Protein AF-A0A450RTZ9-F1 (afdb_monomer_lite)

Foldseek 3Di:
DVVLVVQQVVLVVLVVVLVVVLVVLVVVLPDPPDDPVRSVVSVVVNVVSVVPRDDRQQDPAQEAQADALVRVQVNCQSVLQGHEHEEQECLNVLCNQCPVPHPDQDGRQVCVQCQLVQNKDWDFACDDPVGTPTTIRHRHHYHYYYDDDPVSVVVCVPRPNCVVVCRCVRVPDDDDDDPVDDDDDDPPHPPDDPVVVVVD

pLDDT: mean 87.83, std 10.22, range [46.53, 97.69]

Organism: NCBI:txid2126340

InterPro domains:
  IPR025048 Protein of unknown function DUF3987) [PF13148] (2-187)

Structure (mmCIF, N/CA/C/O backbone):
data_AF-A0A450RTZ9-F1
#
_entry.id   AF-A0A450RTZ9-F1
#
loop_
_atom_site.group_PDB
_atom_site.id
_atom_site.type_symbol
_atom_site.label_atom_id
_atom_site.label_alt_id
_atom_site.label_comp_id
_atom_site.label_asym_id
_atom_site.label_entity_id
_atom_site.label_seq_id
_atom_site.pdbx_PDB_ins_code
_atom_site.Cartn_x
_atom_site.Cartn_y
_atom_site.Cartn_z
_atom_site.occupancy
_atom_site.B_iso_or_equiv
_atom_site.auth_seq_id
_atom_site.auth_comp_id
_atom_site.auth_asym_id
_atom_site.auth_atom_id
_atom_site.pdbx_PDB_model_num
ATOM 1 N N . MET A 1 1 ? -11.494 18.072 -5.291 1.00 79.44 1 MET A N 1
ATOM 2 C CA . MET A 1 1 ? -10.818 18.452 -4.023 1.00 79.44 1 MET A CA 1
ATOM 3 C C . MET A 1 1 ? -11.782 19.064 -3.018 1.00 79.44 1 MET A C 1
ATOM 5 O O . MET A 1 1 ? -11.700 18.714 -1.850 1.00 79.44 1 MET A O 1
ATOM 9 N N . GLU A 1 2 ? -12.683 19.950 -3.442 1.00 87.69 2 GLU A N 1
ATOM 10 C CA . GLU A 1 2 ? -13.670 20.571 -2.550 1.00 87.69 2 GLU A CA 1
ATOM 11 C C . GLU A 1 2 ? -14.712 19.578 -2.007 1.00 87.69 2 GLU A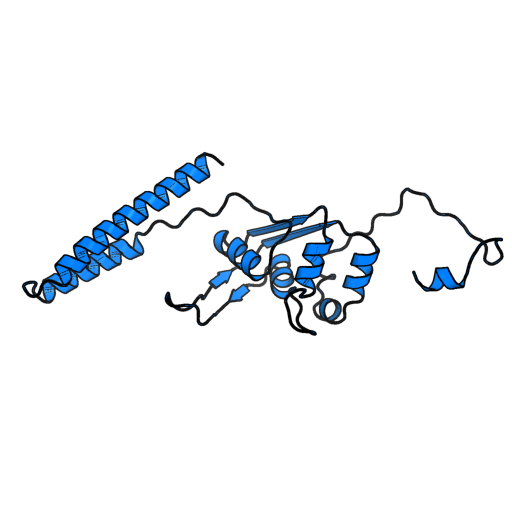 C 1
ATOM 13 O O . GLU A 1 2 ? -14.853 19.501 -0.791 1.00 87.69 2 GLU A O 1
ATOM 18 N N . SER A 1 3 ? -15.330 18.725 -2.845 1.00 89.44 3 SER A N 1
ATOM 19 C CA . SER A 1 3 ? -16.279 17.709 -2.333 1.00 89.44 3 SER A CA 1
ATOM 20 C C . SER A 1 3 ? -15.614 16.736 -1.353 1.00 89.44 3 SER A C 1
ATOM 22 O O . SER A 1 3 ? -16.141 16.527 -0.270 1.00 89.44 3 SER A O 1
ATOM 24 N N . TYR A 1 4 ? -14.395 16.265 -1.645 1.00 91.06 4 TYR A N 1
ATOM 25 C CA . TYR A 1 4 ? -13.615 15.452 -0.703 1.00 91.06 4 TYR A CA 1
ATOM 26 C C . TYR A 1 4 ? -13.421 16.141 0.657 1.00 91.06 4 TYR A C 1
ATOM 28 O O . TYR A 1 4 ? -13.584 15.509 1.696 1.00 91.06 4 TYR A O 1
ATOM 36 N N . LYS A 1 5 ? -13.082 17.440 0.682 1.00 92.81 5 LYS A N 1
ATOM 37 C CA . LYS A 1 5 ? -12.937 18.184 1.946 1.00 92.81 5 LYS A CA 1
ATOM 38 C C . LYS A 1 5 ? -14.262 18.256 2.704 1.00 92.81 5 LYS A C 1
ATOM 40 O O . LYS A 1 5 ? -14.257 18.119 3.925 1.00 92.81 5 LYS A O 1
ATOM 45 N N . VAL A 1 6 ? -15.372 18.448 1.992 1.00 94.12 6 VAL A N 1
ATOM 46 C CA . VAL A 1 6 ? -16.721 18.472 2.571 1.00 94.12 6 VAL A CA 1
ATOM 47 C C . VAL A 1 6 ? -17.098 17.102 3.139 1.00 94.12 6 VAL A C 1
ATOM 49 O O . VAL A 1 6 ? -17.525 17.025 4.287 1.00 94.12 6 VAL A O 1
ATOM 52 N N . GLU A 1 7 ? -16.903 16.022 2.386 1.00 92.88 7 GLU A N 1
ATOM 53 C CA . GLU A 1 7 ? -17.180 14.644 2.811 1.00 92.88 7 GLU A CA 1
ATOM 54 C C . GLU A 1 7 ? -16.320 14.239 4.010 1.00 92.88 7 GLU A C 1
ATOM 56 O O . GLU A 1 7 ? -16.838 13.741 5.009 1.00 92.88 7 GLU A O 1
ATOM 61 N N . LEU A 1 8 ? -15.018 14.540 3.964 1.00 93.56 8 LEU A N 1
ATOM 62 C CA . LEU A 1 8 ? -14.106 14.323 5.083 1.00 93.56 8 LEU A CA 1
ATOM 63 C C . LEU A 1 8 ? -14.539 15.125 6.315 1.00 93.56 8 LEU A C 1
ATOM 65 O O . LEU A 1 8 ? -14.505 14.609 7.430 1.00 93.56 8 LEU A O 1
ATOM 69 N N . GLY A 1 9 ? -14.943 16.383 6.124 1.00 94.12 9 GLY A N 1
ATOM 70 C CA . GLY A 1 9 ? -15.462 17.237 7.189 1.00 94.12 9 GLY A CA 1
ATOM 71 C C . GLY A 1 9 ? -16.727 16.659 7.820 1.00 94.12 9 GLY A C 1
ATOM 72 O O . GLY A 1 9 ? -16.808 16.564 9.041 1.00 94.12 9 GLY A O 1
ATOM 73 N N . ARG A 1 10 ? -17.675 16.195 7.000 1.00 94.19 10 ARG A N 1
ATOM 74 C CA . ARG A 1 10 ? -18.905 15.536 7.463 1.00 94.19 10 ARG A CA 1
ATOM 75 C C . ARG A 1 10 ? -18.611 14.265 8.252 1.00 94.19 10 ARG A C 1
ATOM 77 O O . ARG A 1 10 ? -19.145 14.122 9.345 1.00 94.19 10 ARG A O 1
ATOM 84 N N . ALA A 1 11 ? -17.737 13.392 7.750 1.00 94.69 11 ALA A N 1
ATOM 85 C CA . ALA A 1 11 ? -17.342 12.171 8.453 1.00 94.69 11 ALA A CA 1
ATOM 86 C C . ALA A 1 11 ? -16.674 12.481 9.805 1.00 94.69 11 ALA A C 1
ATOM 88 O O . ALA A 1 11 ? -16.995 11.858 10.814 1.00 94.69 11 ALA A O 1
ATOM 89 N N . LYS A 1 12 ? -15.794 13.494 9.855 1.00 95.06 12 LYS A N 1
ATOM 90 C CA . LYS A 1 12 ? -15.173 13.957 11.107 1.00 95.06 12 LYS A CA 1
ATOM 91 C C . LYS A 1 12 ? -16.204 14.459 12.112 1.00 95.06 12 LYS A C 1
ATOM 93 O O . LYS A 1 12 ? -16.173 14.026 13.257 1.00 95.06 12 LYS A O 1
ATOM 98 N N . VAL A 1 13 ? -17.105 15.345 11.690 1.00 96.25 13 VAL A N 1
ATOM 99 C CA . VAL A 1 13 ? -18.145 15.902 12.567 1.00 96.25 13 VAL A CA 1
ATOM 100 C C . VAL A 1 13 ? -19.088 14.803 13.058 1.00 96.25 13 VAL A C 1
ATOM 102 O O . VAL A 1 13 ? -19.374 14.749 14.248 1.00 96.25 13 VAL A O 1
ATOM 105 N N . ALA A 1 14 ? -19.517 13.891 12.179 1.00 94.69 14 ALA A N 1
ATOM 106 C CA . ALA A 1 14 ? -20.361 12.759 12.557 1.00 94.69 14 ALA A CA 1
ATOM 107 C C . ALA A 1 14 ? -19.691 11.897 13.639 1.00 94.69 14 ALA A C 1
ATOM 109 O O . ALA A 1 14 ? -20.281 11.669 14.691 1.00 94.69 14 ALA A O 1
ATOM 110 N N . ASN A 1 15 ? -18.427 11.514 13.436 1.00 94.81 15 ASN A N 1
ATOM 111 C CA . ASN A 1 15 ? -17.691 10.702 14.405 1.00 94.81 15 ASN A CA 1
ATOM 112 C C . ASN A 1 15 ? -17.427 11.438 15.729 1.00 94.81 15 ASN A C 1
ATOM 114 O O . ASN A 1 15 ? -17.465 10.807 16.781 1.00 94.81 15 ASN A O 1
ATOM 118 N N . GLN A 1 16 ? -17.213 12.759 15.710 1.00 95.06 16 GLN A N 1
ATOM 119 C CA . GLN A 1 16 ? -17.097 13.567 16.933 1.00 95.06 16 GLN A CA 1
ATOM 120 C C . GLN A 1 16 ? -18.404 13.594 17.734 1.00 95.06 16 GLN A C 1
ATOM 122 O O . GLN A 1 16 ? -18.382 13.518 18.962 1.00 95.06 16 GLN A O 1
ATOM 127 N N . VAL A 1 17 ? -19.551 13.681 17.053 1.00 94.81 17 VAL A N 1
ATOM 128 C CA . VAL A 1 17 ? -20.864 13.581 17.705 1.00 94.81 17 VAL A CA 1
ATOM 129 C C . VAL A 1 17 ? -21.044 12.193 18.320 1.00 94.81 17 VAL A C 1
ATOM 131 O O . VAL A 1 17 ? -21.415 12.098 19.490 1.00 94.81 17 VAL A O 1
ATOM 134 N N . THR A 1 18 ? -20.715 11.125 17.587 1.00 94.25 18 THR A N 1
ATOM 135 C CA . THR A 1 18 ? -20.742 9.747 18.105 1.00 94.25 18 THR A CA 1
ATOM 136 C C . THR A 1 18 ? -19.849 9.589 19.337 1.00 94.25 18 THR A C 1
ATOM 138 O O . THR A 1 18 ? -20.277 9.030 20.342 1.00 94.25 18 THR A O 1
ATOM 141 N N . GLU A 1 19 ? -18.637 10.144 19.321 1.00 94.62 19 GLU A N 1
ATOM 142 C CA . GLU A 1 19 ? -17.708 10.106 20.455 1.00 94.62 19 GLU A CA 1
ATOM 143 C C . GLU A 1 19 ? -18.254 10.840 21.694 1.00 94.62 19 GLU A C 1
ATOM 145 O O . GLU A 1 19 ? -18.149 10.341 22.823 1.00 94.62 19 GLU A O 1
ATOM 150 N N . ALA A 1 20 ? -18.901 11.992 21.500 1.00 95.19 20 ALA A N 1
ATOM 151 C CA . ALA A 1 20 ? -19.563 12.721 22.578 1.00 95.19 20 ALA A CA 1
ATOM 152 C C . ALA A 1 20 ? -20.738 11.923 23.177 1.00 95.19 20 ALA A C 1
ATOM 154 O O . ALA A 1 20 ? -20.869 11.846 24.403 1.00 95.19 20 ALA A O 1
ATOM 155 N N . LEU A 1 21 ? -21.554 11.280 22.332 1.00 93.12 21 LEU A N 1
ATOM 156 C CA . LEU A 1 21 ? -22.650 10.403 22.763 1.00 93.12 21 LEU A CA 1
ATOM 157 C C . LEU A 1 21 ? -22.128 9.200 23.552 1.00 93.12 21 LEU A C 1
ATOM 159 O O . LEU A 1 21 ? -22.604 8.936 24.656 1.00 93.12 21 LEU A O 1
ATOM 163 N N . LEU A 1 22 ? -21.101 8.519 23.039 1.00 93.88 22 LEU A N 1
ATOM 164 C CA . LEU A 1 22 ? -20.443 7.397 23.708 1.00 93.88 22 LEU A CA 1
ATOM 165 C C . LEU A 1 22 ? -19.868 7.804 25.063 1.00 93.88 22 LEU A C 1
ATOM 167 O O . LEU A 1 22 ? -19.996 7.067 26.035 1.00 93.88 22 LEU A O 1
ATOM 171 N N . THR A 1 23 ? -19.274 8.992 25.161 1.00 94.69 23 THR A N 1
ATOM 172 C CA . THR A 1 23 ? -18.781 9.525 26.436 1.00 94.69 23 THR A CA 1
ATOM 173 C C . THR A 1 23 ? -19.922 9.753 27.431 1.00 94.69 23 THR A C 1
ATOM 175 O O . THR A 1 23 ? -19.776 9.454 28.618 1.00 94.69 23 THR A O 1
ATOM 178 N N . GLY A 1 24 ? -21.072 10.248 26.967 1.00 93.56 24 GLY A N 1
ATOM 179 C CA . GLY A 1 24 ? -22.281 10.380 27.782 1.00 93.56 24 GLY A CA 1
ATOM 180 C C . GLY A 1 24 ? -22.813 9.029 28.272 1.00 93.56 24 GLY A C 1
ATOM 181 O O . GLY A 1 24 ? -23.048 8.861 29.470 1.00 93.56 24 GLY A O 1
ATOM 182 N N . LEU A 1 25 ? -22.931 8.050 27.372 1.00 92.56 25 LEU A N 1
ATOM 183 C CA . LEU A 1 25 ? -23.389 6.692 27.685 1.00 92.56 25 LEU A CA 1
ATOM 184 C C . LEU A 1 25 ? -22.434 5.972 28.651 1.00 92.56 25 LEU A C 1
ATOM 186 O O . LEU A 1 25 ? -22.891 5.390 29.632 1.00 92.56 25 LEU A O 1
ATOM 190 N N . LYS A 1 26 ? -21.112 6.106 28.467 1.00 93.69 26 LYS A N 1
ATOM 191 C CA . LYS A 1 26 ? -20.092 5.582 29.397 1.00 93.69 26 LYS A CA 1
ATOM 192 C C . LYS A 1 26 ? -20.293 6.110 30.818 1.00 93.69 26 LYS A C 1
ATOM 194 O O . LYS A 1 26 ? -20.236 5.342 31.775 1.00 93.69 26 LYS A O 1
ATOM 199 N N . LYS A 1 27 ? -20.570 7.411 30.968 1.00 93.81 27 LYS A N 1
ATOM 200 C CA . LYS A 1 27 ? -20.849 8.021 32.281 1.00 93.81 27 LYS A CA 1
ATOM 201 C C . LYS A 1 27 ? -22.134 7.482 32.912 1.00 93.81 27 LYS A C 1
ATOM 203 O O . LYS A 1 27 ? -22.174 7.308 34.126 1.00 93.81 27 LYS A O 1
ATOM 208 N N . GLN A 1 28 ? -23.167 7.214 32.111 1.00 90.50 28 GLN A N 1
ATOM 209 C CA . GLN A 1 28 ? -24.410 6.608 32.597 1.00 90.50 28 GLN A CA 1
ATOM 210 C C . GLN A 1 28 ? -24.179 5.166 33.063 1.00 90.50 28 GLN A C 1
ATOM 212 O O . GLN A 1 28 ? -24.565 4.828 34.178 1.00 90.50 28 GLN A O 1
ATOM 217 N N . ALA A 1 29 ? -23.483 4.349 32.267 1.00 90.56 29 ALA A N 1
ATOM 218 C CA . ALA A 1 29 ? -23.175 2.956 32.601 1.00 90.56 29 ALA A CA 1
ATOM 219 C C . ALA A 1 29 ? -22.300 2.811 33.862 1.00 90.56 29 ALA A C 1
ATOM 221 O O . ALA A 1 29 ? -22.473 1.865 34.634 1.00 90.56 29 ALA A O 1
ATOM 222 N N . ALA A 1 30 ? -21.383 3.760 34.088 1.00 91.25 30 ALA A N 1
ATOM 223 C CA . ALA A 1 30 ? -20.498 3.792 35.253 1.00 91.25 30 ALA A CA 1
ATOM 224 C C . ALA A 1 30 ? -21.196 4.218 36.562 1.00 91.25 30 ALA A C 1
ATOM 226 O O . ALA A 1 30 ? -20.588 4.166 37.631 1.00 91.25 30 ALA A O 1
ATOM 227 N N . ASN A 1 31 ? -22.457 4.658 36.511 1.00 91.69 31 ASN A N 1
ATOM 228 C CA . ASN A 1 31 ? -23.193 5.052 37.705 1.00 91.69 31 ASN A CA 1
ATOM 229 C C . ASN A 1 31 ? -23.608 3.816 38.522 1.00 91.69 31 ASN A C 1
ATOM 231 O O . ASN A 1 31 ? -24.323 2.939 38.041 1.00 91.69 31 ASN A O 1
ATOM 235 N N . 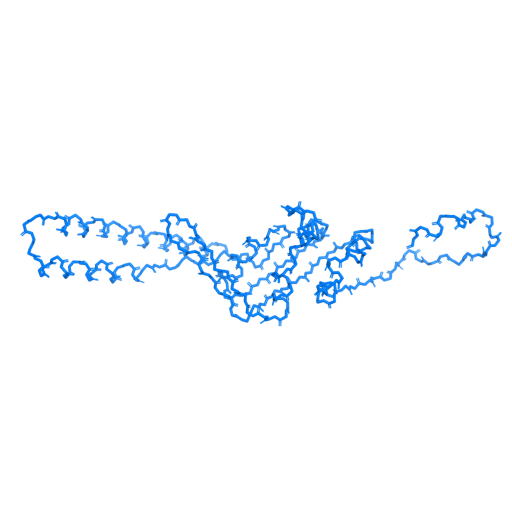LEU A 1 32 ? -23.200 3.781 39.793 1.00 84.06 32 LEU A N 1
ATOM 236 C CA . LEU A 1 32 ? -23.457 2.681 40.733 1.00 84.06 32 LEU A CA 1
ATOM 237 C C . LEU A 1 32 ? -24.951 2.421 40.997 1.00 84.06 32 LEU A C 1
ATOM 239 O O . LEU A 1 32 ? -25.301 1.351 41.479 1.00 84.06 32 LEU A O 1
ATOM 243 N N . LYS A 1 33 ? -25.828 3.392 40.709 1.00 90.19 33 LYS A N 1
ATOM 244 C CA . LYS A 1 33 ? -27.284 3.273 40.904 1.00 90.19 33 LYS A CA 1
ATOM 245 C C . LYS A 1 33 ? -28.011 2.565 39.756 1.00 90.19 33 LYS A C 1
ATOM 247 O O . LYS A 1 33 ? -29.204 2.313 39.881 1.00 90.19 33 LYS A O 1
ATOM 252 N N . VAL A 1 34 ? -27.328 2.305 38.644 1.00 86.00 34 VAL A N 1
ATOM 253 C CA . VAL A 1 34 ? -27.902 1.643 37.467 1.00 86.00 34 VAL A CA 1
ATOM 254 C C . VAL A 1 34 ? -27.891 0.135 37.691 1.00 86.00 34 VAL A C 1
ATOM 256 O O . VAL A 1 34 ? -26.863 -0.420 38.086 1.00 86.00 34 VAL A O 1
ATOM 259 N N . SER A 1 35 ? -29.030 -0.520 37.454 1.00 90.38 35 SER A N 1
ATOM 260 C CA . SER A 1 35 ? -29.132 -1.977 37.573 1.00 90.38 35 SER A CA 1
ATOM 261 C C . SER A 1 35 ? -28.323 -2.684 36.483 1.00 90.38 35 SER A C 1
ATOM 263 O O . SER A 1 35 ? -28.094 -2.132 35.408 1.00 90.38 35 SER A O 1
ATOM 265 N N . ASP A 1 36 ? -27.922 -3.935 36.713 1.00 88.88 36 ASP A N 1
ATOM 266 C CA . ASP A 1 36 ? -27.106 -4.672 35.736 1.00 88.88 36 ASP A CA 1
ATOM 267 C C . ASP A 1 36 ? -27.822 -4.854 34.387 1.00 88.88 36 ASP A C 1
ATOM 269 O O . ASP A 1 36 ? -27.200 -4.733 33.335 1.00 88.88 36 ASP A O 1
ATOM 273 N N . LYS A 1 37 ? -29.150 -5.036 34.398 1.00 91.50 37 LYS A N 1
ATOM 274 C CA . LYS A 1 37 ? -29.958 -5.142 33.173 1.00 91.50 37 LYS A CA 1
ATOM 275 C C . LYS A 1 37 ? -29.994 -3.833 32.375 1.00 91.50 37 LYS A C 1
ATOM 277 O O . LYS A 1 37 ? -29.987 -3.856 31.149 1.00 91.50 37 LYS A O 1
ATOM 282 N N . GLU A 1 38 ? -30.047 -2.692 33.058 1.00 90.38 38 GLU A N 1
ATOM 283 C CA . GLU A 1 38 ? -29.980 -1.377 32.410 1.00 90.38 38 GLU A CA 1
ATOM 284 C C . GLU A 1 38 ? -28.568 -1.072 31.905 1.00 90.38 38 GLU A C 1
ATOM 286 O O . GLU A 1 38 ? -28.419 -0.471 30.843 1.00 90.38 38 GLU A O 1
ATOM 291 N N . ARG A 1 39 ? -27.531 -1.508 32.633 1.00 91.94 39 ARG A N 1
ATOM 292 C CA . ARG A 1 39 ? -26.136 -1.371 32.204 1.00 91.94 39 ARG A CA 1
ATOM 293 C C . ARG A 1 39 ? -25.880 -2.137 30.907 1.00 91.94 39 ARG A C 1
ATOM 295 O O . ARG A 1 39 ? -25.290 -1.557 30.000 1.00 91.94 39 ARG A O 1
ATOM 302 N N . GLU A 1 40 ? -26.377 -3.368 30.794 1.00 93.19 40 GLU A N 1
ATOM 303 C CA . GLU A 1 40 ? -26.272 -4.171 29.568 1.00 93.19 40 GLU A CA 1
ATOM 304 C C . GLU A 1 40 ? -26.924 -3.461 28.372 1.00 93.19 40 GLU A C 1
ATOM 306 O O . GLU A 1 40 ? -26.289 -3.256 27.343 1.00 93.19 40 GLU A O 1
ATOM 311 N N . ALA A 1 41 ? -28.139 -2.929 28.548 1.00 93.31 41 ALA A N 1
ATOM 312 C CA . ALA A 1 41 ? -28.822 -2.177 27.492 1.00 93.31 41 ALA A CA 1
ATOM 313 C C . ALA A 1 41 ? -28.067 -0.900 27.058 1.00 93.31 41 ALA A C 1
ATOM 315 O O . ALA A 1 41 ? -28.184 -0.460 25.911 1.00 93.31 41 ALA A O 1
ATOM 316 N N . ILE A 1 42 ? -27.303 -0.269 27.959 1.00 91.88 42 ILE A N 1
ATOM 317 C CA . ILE A 1 42 ? -26.437 0.870 27.615 1.00 91.88 42 ILE A CA 1
ATOM 318 C C . ILE A 1 42 ? -25.209 0.398 26.826 1.00 91.88 42 ILE A C 1
ATOM 320 O O . ILE A 1 42 ? -24.817 1.075 25.875 1.00 91.88 42 ILE A O 1
ATOM 324 N N . ILE A 1 43 ? -24.622 -0.747 27.184 1.00 94.06 43 ILE A N 1
ATOM 325 C CA . ILE A 1 43 ? -23.492 -1.352 26.462 1.00 94.06 43 ILE A CA 1
ATOM 326 C C . ILE A 1 43 ? -23.907 -1.739 25.039 1.00 94.06 43 ILE A C 1
ATOM 328 O O . ILE A 1 43 ? -23.188 -1.410 24.094 1.00 94.06 43 ILE A O 1
ATOM 332 N N . ASP A 1 44 ? -25.085 -2.337 24.864 1.00 93.88 44 ASP A N 1
ATOM 333 C CA . ASP A 1 44 ? -25.630 -2.670 23.543 1.00 93.88 44 ASP A CA 1
ATOM 334 C C . ASP A 1 44 ? -25.767 -1.416 22.672 1.00 93.88 44 ASP A C 1
ATOM 336 O O . ASP A 1 44 ? -25.239 -1.352 21.561 1.00 93.88 44 ASP A O 1
ATOM 340 N N . ARG A 1 45 ? -26.366 -0.348 23.219 1.00 92.69 45 ARG A N 1
ATOM 341 C CA . ARG A 1 45 ? -26.470 0.950 22.532 1.00 92.69 45 ARG A CA 1
ATOM 342 C C . ARG A 1 45 ? -25.108 1.541 22.185 1.00 92.69 45 ARG A C 1
ATOM 344 O O . ARG A 1 45 ? -24.944 2.101 21.106 1.00 92.69 45 ARG A O 1
ATOM 351 N N . MET A 1 46 ? -24.128 1.458 23.084 1.00 93.19 46 MET A N 1
ATOM 352 C CA . MET A 1 46 ? -22.767 1.922 22.798 1.00 93.19 46 MET A CA 1
ATOM 353 C C . MET A 1 46 ? -22.125 1.118 21.665 1.00 93.19 46 MET A C 1
ATOM 355 O O . MET A 1 46 ? -21.446 1.696 20.821 1.00 93.19 46 MET A O 1
ATOM 359 N N . THR A 1 47 ? -22.368 -0.189 21.627 1.00 93.19 47 THR A N 1
ATOM 360 C CA . THR A 1 47 ? -21.862 -1.085 20.584 1.00 93.19 47 THR A CA 1
ATOM 361 C C . THR A 1 47 ? -22.468 -0.732 19.227 1.00 93.19 47 THR A C 1
ATOM 363 O O . THR A 1 47 ? -21.734 -0.585 18.252 1.00 93.19 47 THR A O 1
ATOM 366 N N . GLU A 1 48 ? -23.779 -0.482 19.166 1.00 93.12 48 GLU A N 1
ATOM 367 C CA . GLU A 1 48 ? -24.451 0.008 17.955 1.00 93.12 48 GLU A CA 1
ATOM 368 C C . GLU A 1 48 ? -23.863 1.340 17.464 1.00 93.12 48 GLU A C 1
ATOM 370 O O . GLU A 1 48 ? -23.613 1.507 16.269 1.00 93.12 48 GLU A O 1
ATOM 375 N N . GLN A 1 49 ? -23.599 2.284 18.376 1.00 92.38 49 GLN A N 1
ATOM 376 C CA . GLN A 1 49 ? -22.975 3.566 18.028 1.00 92.38 49 GLN A CA 1
ATOM 377 C C . GLN A 1 49 ? -21.540 3.399 17.511 1.00 92.38 49 GLN A C 1
ATOM 379 O O . GLN A 1 49 ? -21.142 4.113 16.591 1.00 92.38 49 GLN A O 1
ATOM 384 N N . GLU A 1 50 ? -20.766 2.466 18.073 1.00 90.12 50 GLU A N 1
ATOM 385 C CA . GLU A 1 50 ? -19.408 2.179 17.601 1.00 90.12 50 GLU A CA 1
ATOM 386 C C . GLU A 1 50 ? -19.397 1.539 16.208 1.00 90.12 50 GLU A C 1
ATOM 388 O O . GLU A 1 50 ? -18.645 1.973 15.334 1.00 90.12 50 GLU A O 1
ATOM 393 N N . ILE A 1 51 ? -20.280 0.568 15.960 1.00 90.81 51 ILE A N 1
ATOM 394 C CA . ILE A 1 51 ? -20.441 -0.053 14.636 1.00 90.81 51 ILE A CA 1
ATOM 395 C C . ILE A 1 51 ? -20.908 0.985 13.601 1.00 90.81 51 ILE A C 1
ATOM 397 O O . ILE A 1 51 ? -20.511 0.929 12.439 1.00 90.81 51 ILE A O 1
ATOM 401 N N . GLY A 1 52 ? -21.721 1.957 14.021 1.00 89.81 52 GLY A N 1
ATOM 402 C CA . GLY A 1 52 ? -22.250 3.024 13.173 1.00 89.81 52 GLY A CA 1
ATOM 403 C C . GLY A 1 52 ? -21.270 4.151 12.827 1.00 89.81 52 GLY A C 1
ATOM 404 O O . GLY A 1 52 ? -21.687 5.121 12.185 1.00 89.81 52 GLY A O 1
ATOM 405 N N . ARG A 1 53 ? -19.994 4.084 13.238 1.00 91.25 53 ARG A N 1
ATOM 406 C CA . ARG A 1 53 ? -19.007 5.115 12.879 1.00 91.25 53 ARG A CA 1
ATOM 407 C C . ARG A 1 53 ? -18.838 5.228 11.367 1.00 91.25 53 ARG A C 1
ATOM 409 O O . ARG A 1 53 ? -18.751 4.247 10.634 1.00 91.25 53 ARG A O 1
ATOM 416 N N . VAL A 1 54 ? -18.717 6.465 10.899 1.00 91.62 54 VAL A N 1
ATOM 417 C CA . VAL A 1 54 ? -18.544 6.766 9.479 1.00 91.62 54 VAL A CA 1
ATOM 418 C C . VAL A 1 54 ? -17.079 6.563 9.097 1.00 91.62 54 VAL A C 1
ATOM 420 O O . VAL A 1 54 ? -16.187 7.205 9.659 1.00 91.62 54 VAL A O 1
ATOM 423 N N . SER A 1 55 ? -16.813 5.707 8.109 1.00 88.69 55 SER A N 1
ATOM 424 C CA . SER A 1 55 ? -15.472 5.546 7.540 1.00 88.69 55 SER A CA 1
ATOM 425 C C . SER A 1 55 ? -15.010 6.834 6.857 1.00 88.69 55 SER A C 1
ATOM 427 O O . SER A 1 55 ? -15.780 7.478 6.141 1.00 88.69 55 SER A O 1
ATOM 429 N N . PHE A 1 56 ? -13.739 7.197 7.018 1.00 90.31 56 PHE A N 1
ATOM 430 C CA . PHE A 1 56 ? -13.194 8.345 6.299 1.00 90.31 56 PHE A CA 1
ATOM 431 C C . PHE A 1 56 ? -13.075 8.046 4.799 1.00 90.31 56 PHE A C 1
ATOM 433 O O . PHE A 1 56 ? -12.563 6.983 4.441 1.00 90.31 56 PHE A O 1
ATOM 440 N N . PRO A 1 57 ? -13.487 8.975 3.916 1.00 90.75 57 PRO A N 1
ATOM 441 C CA . PRO A 1 57 ? -13.276 8.797 2.487 1.00 90.75 57 PRO A CA 1
ATOM 442 C C . PRO A 1 57 ? -11.767 8.767 2.188 1.00 90.75 57 PRO A C 1
ATOM 444 O O . PRO A 1 57 ? -11.015 9.565 2.766 1.00 90.75 57 PRO A O 1
ATOM 447 N N . PRO A 1 58 ? -11.294 7.889 1.286 1.00 89.81 58 PRO A N 1
ATOM 448 C CA . PRO A 1 58 ? -9.888 7.855 0.913 1.00 89.81 58 PRO A CA 1
ATOM 449 C C . PRO A 1 58 ? -9.475 9.158 0.221 1.00 89.81 58 PRO A C 1
ATOM 451 O O . PRO A 1 58 ? -10.256 9.810 -0.474 1.00 89.81 58 PRO A O 1
ATOM 454 N N . SER A 1 59 ? -8.207 9.542 0.386 1.00 89.00 59 SER A N 1
ATOM 455 C CA . SER A 1 59 ? -7.655 10.732 -0.274 1.00 89.00 59 SER A CA 1
ATOM 456 C C . SER A 1 59 ? -7.813 10.621 -1.791 1.00 89.00 59 SER A C 1
ATOM 458 O O . SER A 1 59 ? -7.372 9.612 -2.325 1.00 89.00 59 SER A O 1
ATOM 460 N N . PRO A 1 60 ? -8.304 11.644 -2.522 1.00 90.75 60 PRO A N 1
ATOM 461 C CA . PRO A 1 60 ? -8.594 11.560 -3.961 1.00 90.75 60 PRO A CA 1
ATOM 462 C C . PRO A 1 60 ? -7.346 11.361 -4.834 1.00 90.75 60 PRO A C 1
ATOM 464 O O . PRO A 1 60 ? -7.450 11.125 -6.032 1.00 90.75 60 PRO A O 1
ATOM 467 N N . ARG A 1 61 ? -6.153 11.450 -4.242 1.00 91.69 61 ARG A N 1
ATOM 468 C CA . ARG A 1 61 ? -4.893 11.152 -4.907 1.00 91.69 61 ARG A CA 1
ATOM 469 C C . ARG A 1 61 ? -4.801 9.646 -5.191 1.00 91.69 61 ARG A C 1
ATOM 471 O O . ARG A 1 61 ? -4.788 8.851 -4.254 1.00 91.69 61 ARG A O 1
ATOM 478 N N . MET A 1 62 ? -4.719 9.289 -6.473 1.00 92.94 62 MET A N 1
ATOM 479 C CA . MET A 1 62 ? -4.622 7.901 -6.964 1.00 92.94 62 MET A CA 1
ATOM 480 C C . MET A 1 62 ? -3.189 7.429 -7.220 1.00 92.94 62 MET A C 1
ATOM 482 O O . MET A 1 62 ? -2.982 6.261 -7.526 1.00 92.94 62 MET A O 1
ATOM 486 N N . PHE A 1 63 ? -2.202 8.324 -7.125 1.00 96.19 63 PHE A N 1
ATOM 487 C CA . PHE A 1 63 ? -0.813 7.984 -7.403 1.00 96.19 63 PHE A CA 1
ATOM 488 C C . PHE A 1 63 ? 0.178 8.629 -6.431 1.00 96.19 63 PHE A C 1
ATOM 490 O O . PHE A 1 63 ? -0.142 9.589 -5.724 1.00 96.19 63 PHE A O 1
ATOM 497 N N . ALA A 1 64 ? 1.394 8.099 -6.376 1.00 94.69 64 ALA A N 1
ATOM 498 C CA . ALA A 1 64 ? 2.524 8.723 -5.695 1.00 94.69 64 ALA A CA 1
ATOM 499 C C . ALA A 1 64 ? 3.804 8.571 -6.527 1.00 94.69 64 ALA A C 1
ATOM 501 O O . ALA A 1 64 ? 3.963 7.578 -7.228 1.00 94.69 64 ALA A O 1
ATOM 502 N N . SER A 1 65 ? 4.702 9.549 -6.435 1.00 91.94 65 SER A N 1
ATOM 503 C CA . SER A 1 65 ? 6.025 9.515 -7.073 1.00 91.94 65 SER A CA 1
ATOM 504 C C . SER A 1 65 ? 7.142 9.106 -6.111 1.00 91.94 65 SER A C 1
ATOM 506 O O . SER A 1 65 ? 8.182 8.638 -6.551 1.00 91.94 65 SER A O 1
ATOM 508 N N . ASP A 1 66 ? 6.921 9.271 -4.806 1.00 89.75 66 ASP A N 1
ATOM 509 C CA . ASP A 1 66 ? 7.812 8.834 -3.734 1.00 89.75 66 ASP A CA 1
ATOM 510 C C . ASP A 1 66 ? 6.953 8.282 -2.592 1.00 89.75 66 ASP A C 1
ATOM 512 O O . ASP A 1 66 ? 6.091 8.976 -2.035 1.00 89.75 66 ASP A O 1
ATOM 516 N N . ILE A 1 67 ? 7.096 6.987 -2.329 1.00 90.75 67 ILE A N 1
ATOM 517 C CA . ILE A 1 67 ? 6.294 6.263 -1.351 1.00 90.75 67 ILE A CA 1
ATOM 518 C C . ILE A 1 67 ? 7.075 5.054 -0.836 1.00 90.75 67 ILE A C 1
ATOM 520 O O . ILE A 1 67 ? 7.719 4.342 -1.609 1.00 90.75 67 ILE A O 1
ATOM 524 N N . THR A 1 68 ? 7.008 4.817 0.474 1.00 90.38 68 THR A N 1
ATOM 525 C CA . THR A 1 68 ? 7.508 3.575 1.079 1.00 90.38 68 THR A CA 1
ATOM 526 C C . THR A 1 68 ? 6.494 2.451 0.879 1.00 90.38 68 THR A C 1
ATOM 528 O O . THR A 1 68 ? 5.307 2.705 0.660 1.00 90.38 68 THR A O 1
ATOM 531 N N . GLU A 1 69 ? 6.915 1.198 1.003 1.00 90.00 69 GLU A N 1
ATOM 532 C CA . GLU A 1 69 ? 6.019 0.046 0.859 1.00 90.00 69 GLU A CA 1
ATOM 533 C C . GLU A 1 69 ? 4.889 0.030 1.885 1.00 90.00 69 GLU A C 1
ATOM 535 O O . GLU A 1 69 ? 3.763 -0.357 1.580 1.00 90.00 69 GLU A O 1
ATOM 540 N N . GLU A 1 70 ? 5.162 0.444 3.123 1.00 89.38 70 GLU A N 1
ATOM 541 C CA . GLU A 1 70 ? 4.142 0.534 4.162 1.00 89.38 70 GLU A CA 1
ATOM 542 C C . GLU A 1 70 ? 3.088 1.554 3.798 1.00 89.38 70 GLU A C 1
ATOM 544 O O . GLU A 1 70 ? 1.893 1.283 3.935 1.00 89.38 70 GLU A O 1
ATOM 549 N N . ARG A 1 71 ? 3.518 2.718 3.304 1.00 91.62 71 ARG A N 1
ATOM 550 C CA . ARG A 1 71 ? 2.566 3.742 2.911 1.00 91.62 71 ARG A CA 1
ATOM 551 C C . ARG A 1 71 ? 1.818 3.339 1.646 1.00 91.62 71 ARG A C 1
ATOM 553 O O . ARG A 1 71 ? 0.628 3.631 1.558 1.00 91.62 71 ARG A O 1
ATOM 560 N N . LEU A 1 72 ? 2.463 2.637 0.716 1.00 94.62 72 LEU A N 1
ATOM 561 C CA . LEU A 1 72 ? 1.823 2.083 -0.475 1.00 94.62 72 LEU A CA 1
ATOM 562 C C . LEU A 1 72 ? 0.739 1.070 -0.099 1.00 94.62 72 LEU A C 1
ATOM 564 O O . LEU A 1 72 ? -0.395 1.209 -0.548 1.00 94.62 72 LEU A O 1
ATOM 568 N N . PHE A 1 73 ? 1.043 0.137 0.806 1.00 94.19 73 PHE A N 1
ATOM 569 C CA . PHE A 1 73 ? 0.076 -0.833 1.317 1.00 94.19 73 PHE A CA 1
ATOM 570 C C . PHE A 1 73 ? -1.142 -0.148 1.937 1.00 94.19 73 PHE A C 1
ATOM 572 O O . PHE A 1 73 ? -2.280 -0.476 1.610 1.00 94.19 73 PHE A O 1
ATOM 579 N N . GLN A 1 74 ? -0.913 0.844 2.803 1.00 92.06 74 GLN A N 1
ATOM 580 C CA . GLN A 1 74 ? -2.001 1.605 3.417 1.00 92.06 74 GLN A CA 1
ATOM 581 C C . GLN A 1 74 ? -2.872 2.291 2.360 1.00 92.06 74 GLN A C 1
ATOM 583 O O . GLN A 1 74 ? -4.092 2.219 2.451 1.00 92.06 74 GLN A O 1
ATOM 588 N N . ARG A 1 75 ? -2.259 2.920 1.348 1.00 94.69 75 ARG A N 1
ATOM 589 C CA . ARG A 1 75 ? -2.985 3.599 0.266 1.00 94.69 75 ARG A CA 1
ATOM 590 C C . ARG A 1 75 ? -3.800 2.645 -0.593 1.00 94.69 75 ARG A C 1
ATOM 592 O O . ARG A 1 75 ? -4.930 2.981 -0.925 1.00 94.69 75 ARG A O 1
ATOM 599 N N . MET A 1 76 ? -3.249 1.483 -0.929 1.00 95.31 76 MET A N 1
ATOM 600 C CA . MET A 1 76 ? -3.974 0.454 -1.668 1.00 95.31 76 MET A CA 1
ATOM 601 C C . MET A 1 76 ? -5.138 -0.087 -0.833 1.00 95.31 76 MET A C 1
ATOM 603 O O . MET A 1 76 ? -6.259 -0.139 -1.322 1.00 95.31 76 MET A O 1
ATOM 607 N N . HIS A 1 77 ? -4.917 -0.408 0.444 1.00 93.94 77 HIS A N 1
ATOM 608 C CA . HIS A 1 77 ? -5.972 -0.907 1.331 1.00 93.94 77 HIS A CA 1
ATOM 609 C C . HIS A 1 77 ? -7.106 0.111 1.540 1.00 93.94 77 HIS A C 1
ATOM 611 O O . HIS A 1 77 ? -8.272 -0.249 1.417 1.00 93.94 77 HIS A O 1
ATOM 617 N N . GLU A 1 78 ? -6.779 1.396 1.748 1.00 91.75 78 GLU A N 1
ATOM 618 C CA . GLU A 1 78 ? -7.752 2.507 1.802 1.00 91.75 78 GLU A CA 1
ATOM 619 C C . GLU A 1 78 ? -8.642 2.580 0.539 1.00 91.75 78 GLU A C 1
ATOM 621 O O . GLU A 1 78 ? -9.694 3.216 0.558 1.00 91.75 78 GLU A O 1
ATOM 626 N N . ARG A 1 79 ? -8.215 1.959 -0.567 1.00 91.94 79 ARG A N 1
ATOM 627 C CA . ARG A 1 79 ? -8.831 2.038 -1.897 1.00 91.94 79 ARG A CA 1
ATOM 628 C C . ARG A 1 79 ? -9.269 0.685 -2.451 1.00 91.94 79 ARG A C 1
ATOM 630 O O . ARG A 1 79 ? -9.460 0.561 -3.653 1.00 91.94 79 ARG A O 1
ATOM 637 N N . GLY A 1 80 ? -9.397 -0.331 -1.600 1.00 92.38 80 GLY A N 1
ATOM 638 C CA . GLY A 1 80 ? -9.825 -1.661 -2.042 1.00 92.38 80 GLY A CA 1
ATOM 639 C C . GLY A 1 80 ? -8.834 -2.367 -2.975 1.00 92.38 80 GLY A C 1
ATOM 640 O O . GLY A 1 80 ? -9.220 -3.298 -3.664 1.00 92.38 80 GLY A O 1
ATOM 641 N N . GLY A 1 81 ? -7.570 -1.941 -2.994 1.00 94.88 81 GLY A N 1
ATOM 642 C CA . GLY A 1 81 ? -6.479 -2.567 -3.742 1.00 94.88 81 GLY A CA 1
ATOM 643 C C . GLY A 1 81 ? -5.941 -1.766 -4.920 1.00 94.88 81 GLY A C 1
ATOM 644 O O . GLY A 1 81 ? -4.883 -2.117 -5.436 1.00 94.88 81 GLY A O 1
ATOM 645 N N . GLU A 1 82 ? -6.595 -0.673 -5.307 1.00 96.38 82 GLU A N 1
ATOM 646 C CA . GLU A 1 82 ? -6.216 0.117 -6.481 1.00 96.38 82 GLU A CA 1
ATOM 647 C C . GLU A 1 82 ? -5.290 1.288 -6.130 1.00 96.38 82 GLU A C 1
ATOM 649 O O . GLU A 1 82 ? -5.626 2.153 -5.310 1.00 96.38 82 GLU A O 1
ATOM 654 N N . TYR A 1 83 ? -4.128 1.367 -6.782 1.00 97.69 83 TYR A N 1
ATOM 655 C CA . TYR A 1 83 ? -3.251 2.538 -6.691 1.00 97.69 83 TYR A CA 1
ATOM 656 C C . TYR A 1 83 ? -2.251 2.604 -7.851 1.00 97.69 83 TYR A C 1
ATOM 658 O O . TYR A 1 83 ? -2.096 1.660 -8.626 1.00 97.69 83 TYR A O 1
ATOM 666 N N . ALA A 1 84 ? -1.534 3.722 -7.960 1.00 97.62 84 ALA A N 1
ATOM 667 C CA . ALA A 1 84 ? -0.446 3.862 -8.915 1.00 97.62 84 ALA A CA 1
ATOM 668 C C . ALA A 1 84 ? 0.826 4.461 -8.296 1.00 97.62 84 ALA A C 1
ATOM 670 O O . ALA A 1 84 ? 0.789 5.313 -7.407 1.00 97.62 84 ALA A O 1
ATOM 671 N N . VAL A 1 85 ? 1.976 4.043 -8.807 1.00 97.19 85 VAL A N 1
ATOM 672 C CA . VAL A 1 85 ? 3.273 4.666 -8.557 1.00 97.19 85 VAL A CA 1
ATOM 673 C C . VAL A 1 85 ? 3.765 5.227 -9.881 1.00 97.19 85 VAL A C 1
ATOM 675 O O . VAL A 1 85 ? 4.122 4.477 -10.788 1.00 97.19 85 VAL A O 1
ATOM 678 N N . LEU A 1 86 ? 3.713 6.553 -10.005 1.00 97.19 86 LEU A N 1
ATOM 679 C CA . LEU A 1 86 ? 3.998 7.275 -11.242 1.00 97.19 86 LEU A CA 1
ATOM 680 C C . LEU A 1 86 ? 5.072 8.323 -10.972 1.00 97.19 86 LEU A C 1
ATOM 682 O O . LEU A 1 86 ? 4.872 9.185 -10.114 1.00 97.19 86 LEU A O 1
ATOM 686 N N . SER A 1 87 ? 6.189 8.277 -11.698 1.00 95.56 87 SER A N 1
ATOM 687 C CA . SER A 1 87 ? 7.260 9.266 -11.533 1.00 95.56 87 SER A CA 1
ATOM 688 C C . SER A 1 87 ? 8.034 9.532 -12.823 1.00 95.56 87 SER A C 1
ATOM 690 O O . SER A 1 87 ? 8.515 8.607 -13.472 1.00 95.56 87 SER A O 1
ATOM 692 N N . GLY A 1 88 ? 8.225 10.811 -13.154 1.00 95.69 88 GLY A N 1
ATOM 693 C CA . GLY A 1 88 ? 9.213 11.230 -14.158 1.00 95.69 88 GLY A CA 1
ATOM 694 C C . GLY A 1 88 ? 10.660 11.092 -13.666 1.00 95.69 88 GLY A C 1
ATOM 695 O O . GLY A 1 88 ? 11.578 11.051 -14.470 1.00 95.69 88 GLY A O 1
ATOM 696 N N . GLU A 1 89 ? 10.850 10.961 -12.353 1.00 92.81 89 GLU A N 1
ATOM 697 C CA . GLU A 1 89 ? 12.139 10.726 -11.705 1.00 92.81 89 GLU A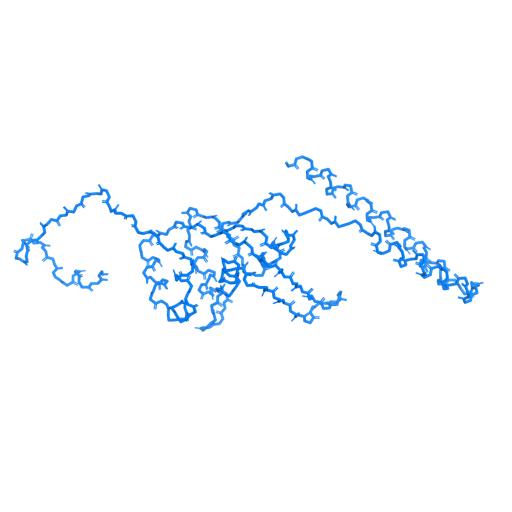 CA 1
ATOM 698 C C . GLU A 1 89 ? 12.055 9.395 -10.955 1.00 92.81 89 GLU A C 1
ATOM 700 O O . GLU A 1 89 ? 11.651 9.329 -9.793 1.00 92.81 89 GLU A O 1
ATOM 705 N N . GLY A 1 90 ? 12.334 8.294 -11.648 1.00 92.38 90 GLY A N 1
ATOM 706 C CA . GLY A 1 90 ? 12.128 6.941 -11.132 1.00 92.38 90 GLY A CA 1
ATOM 707 C C . GLY A 1 90 ? 13.202 6.454 -10.163 1.00 92.38 90 GLY A C 1
ATOM 708 O O . GLY A 1 90 ? 13.005 5.426 -9.516 1.00 92.38 90 GLY A O 1
ATOM 709 N N . ARG A 1 91 ? 14.330 7.167 -10.041 1.00 93.25 91 ARG A N 1
ATOM 710 C CA . ARG A 1 91 ? 15.462 6.740 -9.203 1.00 93.25 91 ARG A CA 1
ATOM 711 C C . ARG A 1 91 ? 15.058 6.513 -7.736 1.00 93.25 91 ARG A C 1
ATOM 713 O O . ARG A 1 91 ? 15.307 5.407 -7.264 1.00 93.25 91 ARG A O 1
ATOM 720 N N . PRO A 1 92 ? 14.350 7.438 -7.053 1.00 92.00 92 PRO A N 1
ATOM 721 C CA . PRO A 1 92 ? 13.875 7.209 -5.686 1.00 92.00 92 PRO A CA 1
ATOM 722 C C . PRO A 1 92 ? 12.924 6.014 -5.553 1.00 92.00 92 PRO A C 1
ATOM 724 O O . PRO A 1 92 ? 12.996 5.280 -4.572 1.00 92.00 92 PRO A O 1
ATOM 727 N N . VAL A 1 93 ? 12.057 5.780 -6.547 1.00 93.12 93 VAL A N 1
ATOM 728 C CA . VAL A 1 93 ? 11.142 4.625 -6.541 1.00 93.12 93 VAL A CA 1
ATOM 729 C C . VAL A 1 93 ? 11.935 3.323 -6.596 1.00 93.12 93 VAL A C 1
ATOM 731 O O . VAL A 1 93 ? 11.688 2.420 -5.800 1.00 93.12 93 VAL A O 1
ATOM 734 N N . MET A 1 94 ? 12.916 3.237 -7.497 1.00 92.38 94 MET A N 1
ATOM 735 C CA . MET A 1 94 ? 13.770 2.056 -7.602 1.00 92.38 94 MET A CA 1
ATOM 736 C C . MET A 1 94 ? 14.667 1.876 -6.377 1.00 92.38 94 MET A C 1
ATOM 738 O O . MET A 1 94 ? 14.855 0.746 -5.941 1.00 92.38 94 MET A O 1
ATOM 742 N N . ASP A 1 95 ? 15.163 2.958 -5.772 1.00 90.88 95 ASP A N 1
ATOM 743 C CA . ASP A 1 95 ? 15.898 2.888 -4.504 1.00 90.88 95 ASP A CA 1
ATOM 744 C C . ASP A 1 95 ? 15.028 2.293 -3.387 1.00 90.88 95 ASP A C 1
ATOM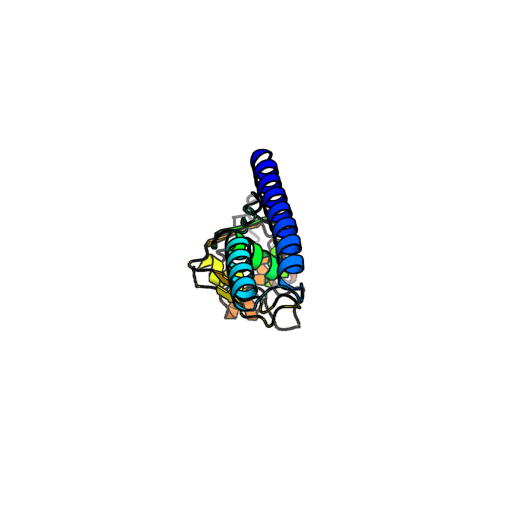 746 O O . ASP A 1 95 ? 15.477 1.4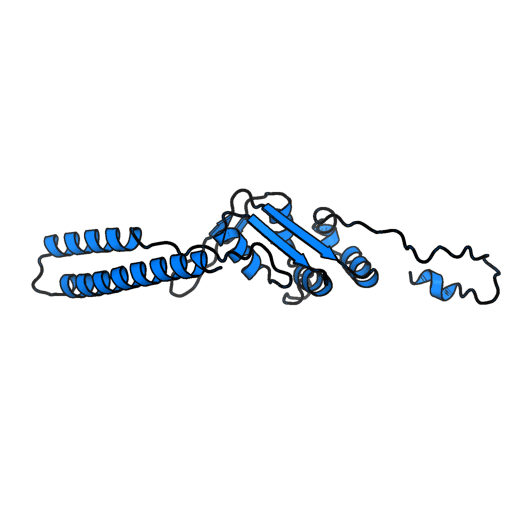20 -2.643 1.00 90.88 95 ASP A O 1
ATOM 750 N N . ASN A 1 96 ? 13.764 2.716 -3.289 1.00 89.88 96 ASN A N 1
ATOM 751 C CA . ASN A 1 96 ? 12.822 2.157 -2.320 1.00 89.88 96 ASN A CA 1
ATOM 752 C C . ASN A 1 96 ? 12.578 0.660 -2.587 1.00 89.88 96 ASN A C 1
ATOM 754 O O . ASN A 1 96 ? 12.635 -0.134 -1.653 1.00 89.88 96 ASN A O 1
ATOM 758 N N . ILE A 1 97 ? 12.395 0.258 -3.852 1.00 91.38 97 ILE A N 1
ATOM 759 C CA . ILE A 1 97 ? 12.223 -1.152 -4.260 1.00 91.38 97 ILE A CA 1
ATOM 760 C C . ILE A 1 97 ? 13.472 -1.992 -3.957 1.00 91.38 97 ILE A C 1
ATOM 762 O O . ILE A 1 97 ? 13.360 -3.142 -3.537 1.00 91.38 97 ILE A O 1
ATOM 766 N N . MET A 1 98 ? 14.671 -1.436 -4.119 1.00 89.06 98 MET A N 1
ATOM 767 C CA . MET A 1 98 ? 15.924 -2.106 -3.749 1.00 89.06 98 MET A CA 1
ATOM 768 C C . MET A 1 98 ? 16.142 -2.184 -2.234 1.00 89.06 98 MET A C 1
ATOM 770 O O . MET A 1 98 ? 17.089 -2.825 -1.793 1.00 89.06 98 MET A O 1
ATOM 774 N N . GLY A 1 99 ? 15.266 -1.575 -1.431 1.00 84.62 99 GLY A N 1
ATOM 775 C CA . GLY A 1 99 ? 15.370 -1.607 0.020 1.00 84.62 99 GLY A CA 1
ATOM 776 C C . GLY A 1 99 ? 16.337 -0.567 0.574 1.00 84.62 99 GLY A C 1
ATOM 777 O O . GLY A 1 99 ? 17.064 -0.863 1.515 1.00 84.62 99 GLY A O 1
ATOM 778 N N . ARG A 1 100 ? 16.330 0.672 0.054 1.00 73.38 100 ARG A N 1
ATOM 779 C CA . ARG A 1 100 ? 17.121 1.811 0.583 1.00 73.38 100 ARG A CA 1
ATOM 780 C C . ARG A 1 100 ? 17.067 1.958 2.111 1.00 73.38 100 ARG A C 1
ATOM 782 O O . ARG A 1 100 ? 18.026 2.432 2.714 1.00 73.38 100 ARG A O 1
ATOM 789 N N . TYR A 1 101 ? 15.948 1.581 2.724 1.00 61.97 101 TYR A N 1
ATOM 790 C CA . TYR A 1 101 ? 15.707 1.667 4.168 1.00 61.97 101 TYR A CA 1
ATOM 791 C C . TYR A 1 101 ? 15.823 0.318 4.895 1.00 61.97 101 TYR A C 1
ATOM 793 O O . TYR A 1 101 ? 15.572 0.236 6.097 1.00 61.97 101 TYR A O 1
ATOM 801 N N . SER A 1 102 ? 16.206 -0.733 4.179 1.00 65.44 102 SER A N 1
ATOM 802 C CA . SER A 1 102 ? 16.212 -2.115 4.637 1.00 65.44 102 SER A CA 1
ATOM 803 C C . SER A 1 102 ? 17.653 -2.610 4.822 1.00 65.44 102 SER A C 1
ATOM 805 O O . SER A 1 102 ? 18.589 -2.121 4.194 1.00 65.44 102 SER A O 1
ATOM 807 N N . GLY A 1 103 ? 17.864 -3.565 5.736 1.00 61.41 103 GLY A N 1
ATOM 808 C CA . GLY A 1 103 ? 19.183 -4.180 5.950 1.00 61.41 103 GLY A CA 1
ATOM 809 C C . GLY A 1 103 ? 19.717 -4.870 4.686 1.00 61.41 103 GLY A C 1
ATOM 810 O O . GLY A 1 103 ? 18.931 -5.195 3.801 1.00 61.41 103 GLY A O 1
ATOM 811 N N . LYS A 1 104 ? 21.035 -5.122 4.645 1.00 55.66 104 LYS A N 1
ATOM 812 C CA . LYS A 1 104 ? 21.878 -5.412 3.459 1.00 55.66 104 LYS A CA 1
ATOM 813 C C . LYS A 1 104 ? 21.418 -6.459 2.421 1.00 55.66 104 LYS A C 1
ATOM 815 O O . LYS A 1 104 ? 22.067 -6.545 1.392 1.00 55.66 104 LYS A O 1
ATOM 820 N N . ASP A 1 105 ? 20.317 -7.175 2.621 1.00 60.56 105 ASP A N 1
ATOM 821 C CA . ASP A 1 105 ? 19.810 -8.211 1.707 1.00 60.56 105 ASP A CA 1
ATOM 822 C C . ASP A 1 105 ? 18.275 -8.206 1.557 1.00 60.56 105 ASP A C 1
ATOM 824 O O . ASP A 1 105 ? 17.688 -9.159 1.043 1.00 60.56 105 ASP A O 1
ATOM 828 N N . ARG A 1 106 ? 17.582 -7.165 2.039 1.00 71.88 106 ARG A N 1
ATOM 829 C CA . ARG A 1 106 ? 16.115 -7.096 1.989 1.00 71.88 106 ARG A CA 1
ATOM 830 C C . ARG A 1 106 ? 15.664 -6.099 0.935 1.00 71.88 106 ARG A C 1
ATOM 832 O O . ARG A 1 106 ? 15.906 -4.907 1.078 1.00 71.88 106 ARG A O 1
ATOM 839 N N . THR A 1 107 ? 14.957 -6.587 -0.075 1.00 82.75 107 THR A N 1
ATOM 840 C CA . THR A 1 107 ? 14.287 -5.754 -1.072 1.00 82.75 107 THR A CA 1
ATOM 841 C C . THR A 1 107 ? 12.877 -5.397 -0.629 1.00 82.75 107 THR A C 1
ATOM 843 O O . THR A 1 107 ? 12.265 -6.073 0.201 1.00 82.75 107 THR A O 1
ATOM 846 N N . GLY A 1 108 ? 12.388 -4.306 -1.201 1.00 85.50 108 GLY A N 1
ATOM 847 C CA . GLY A 1 108 ? 11.066 -3.752 -0.982 1.00 85.50 108 GLY A CA 1
ATOM 848 C C . GLY A 1 108 ? 10.061 -4.026 -2.093 1.00 85.50 108 GLY A C 1
ATOM 849 O O . GLY A 1 108 ? 9.122 -3.266 -2.323 1.00 85.50 108 GLY A O 1
ATOM 850 N N . ASP A 1 109 ? 10.298 -5.073 -2.869 1.00 91.75 109 ASP A N 1
ATOM 851 C CA . ASP A 1 109 ? 9.588 -5.365 -4.104 1.00 91.75 109 ASP A CA 1
ATOM 852 C C . ASP A 1 109 ? 8.304 -6.172 -3.892 1.00 91.75 109 ASP A C 1
ATOM 854 O O . ASP A 1 109 ? 7.417 -6.109 -4.736 1.00 91.75 109 ASP A O 1
ATOM 858 N N . GLY A 1 110 ? 8.143 -6.873 -2.765 1.00 92.75 110 GLY A N 1
ATOM 859 C CA . GLY A 1 110 ? 7.035 -7.814 -2.543 1.00 92.75 110 GLY A CA 1
ATOM 860 C C . GLY A 1 110 ? 5.636 -7.239 -2.808 1.00 92.75 110 GLY A C 1
ATOM 861 O O . GLY A 1 110 ? 4.842 -7.856 -3.519 1.00 92.75 110 GLY A O 1
ATOM 862 N N . ILE A 1 111 ? 5.344 -6.031 -2.311 1.00 94.12 111 ILE A N 1
ATOM 863 C CA . ILE A 1 111 ? 4.064 -5.353 -2.589 1.00 94.12 111 ILE A CA 1
ATOM 864 C C . ILE A 1 111 ? 3.911 -4.960 -4.061 1.00 94.12 111 ILE A C 1
ATOM 866 O O . ILE A 1 111 ? 2.801 -4.991 -4.587 1.00 94.12 111 ILE A O 1
ATOM 870 N N . TYR A 1 112 ? 5.005 -4.608 -4.735 1.00 95.38 112 TYR A N 1
ATOM 871 C CA . TYR A 1 112 ? 4.975 -4.257 -6.150 1.00 95.38 112 TYR A CA 1
ATOM 872 C C . TYR A 1 112 ? 4.703 -5.485 -7.014 1.00 95.38 112 TYR A C 1
ATOM 874 O O . TYR A 1 112 ? 3.910 -5.402 -7.946 1.00 95.38 112 TYR A O 1
ATOM 882 N N . LEU A 1 113 ? 5.314 -6.629 -6.683 1.00 95.00 113 LEU A N 1
ATOM 883 C CA . LEU A 1 113 ? 5.073 -7.886 -7.390 1.00 95.00 113 LEU A CA 1
ATOM 884 C C . LEU A 1 113 ? 3.614 -8.296 -7.255 1.00 95.00 113 LEU A C 1
ATOM 886 O O . LEU A 1 113 ? 2.937 -8.379 -8.273 1.00 95.00 113 LEU A O 1
ATOM 890 N N . ALA A 1 114 ? 3.138 -8.465 -6.018 1.00 95.06 114 ALA A N 1
ATOM 891 C CA . ALA A 1 114 ? 1.769 -8.888 -5.744 1.00 95.06 114 ALA A CA 1
ATOM 892 C C . ALA A 1 114 ? 0.742 -7.880 -6.278 1.00 95.06 114 ALA A C 1
ATOM 894 O O . ALA A 1 114 ? -0.277 -8.260 -6.845 1.00 95.06 114 ALA A O 1
ATOM 895 N N . GLY A 1 115 ? 1.041 -6.583 -6.165 1.00 96.00 115 GLY A N 1
ATOM 896 C CA . GLY A 1 115 ? 0.176 -5.522 -6.659 1.00 96.00 115 GLY A CA 1
ATOM 897 C C . GLY A 1 115 ? 0.010 -5.519 -8.177 1.00 96.00 115 GLY A C 1
ATOM 898 O O . GLY A 1 115 ? -1.084 -5.252 -8.665 1.00 96.00 115 GLY A O 1
ATOM 899 N N . VAL A 1 116 ? 1.081 -5.799 -8.924 1.00 95.62 116 VAL A N 1
ATOM 900 C CA . VAL A 1 116 ? 1.050 -5.847 -10.395 1.00 95.62 116 VAL A CA 1
ATOM 901 C C . VAL A 1 116 ? 0.444 -7.162 -10.897 1.00 95.62 116 VAL A C 1
ATOM 903 O O . VAL A 1 116 ? -0.180 -7.174 -11.955 1.00 95.62 116 VAL A O 1
ATOM 906 N N . THR A 1 117 ? 0.622 -8.272 -10.170 1.00 94.44 117 THR A N 1
ATOM 907 C CA . THR A 1 117 ? 0.104 -9.595 -10.567 1.00 94.44 117 THR A CA 1
ATOM 908 C C . THR A 1 117 ? -1.319 -9.873 -10.100 1.00 94.44 117 THR A C 1
ATOM 910 O O . THR A 1 117 ? -1.964 -10.748 -10.673 1.00 94.44 117 THR A O 1
ATOM 913 N N . GLY A 1 118 ? -1.821 -9.140 -9.105 1.00 94.69 118 GLY A N 1
ATOM 914 C CA . GLY A 1 118 ? -3.144 -9.369 -8.526 1.00 94.69 118 GLY A CA 1
ATOM 915 C C . GLY A 1 118 ? -3.167 -10.396 -7.393 1.00 94.69 118 GLY A C 1
ATOM 916 O O . GLY A 1 118 ? -4.247 -10.843 -7.009 1.00 94.69 118 GLY A O 1
ATOM 917 N N . ASP A 1 119 ? -2.011 -10.767 -6.837 1.00 95.44 119 ASP A N 1
ATOM 918 C CA . ASP A 1 119 ? -1.938 -11.719 -5.727 1.00 95.44 119 ASP A CA 1
ATOM 919 C C . ASP A 1 119 ? -2.396 -11.061 -4.420 1.00 95.44 119 ASP A C 1
ATOM 921 O O . ASP A 1 119 ? -1.920 -9.988 -4.050 1.00 95.44 119 ASP A O 1
ATOM 925 N N . THR A 1 120 ? -3.307 -11.710 -3.692 1.00 96.00 120 THR A N 1
ATOM 926 C CA . THR A 1 120 ? -3.816 -11.208 -2.406 1.00 96.00 120 THR A CA 1
ATOM 927 C C . THR A 1 120 ? -2.676 -10.883 -1.442 1.00 96.00 120 THR A C 1
ATOM 929 O O . THR A 1 120 ? -1.796 -11.708 -1.198 1.00 96.00 120 THR A O 1
ATOM 932 N N . ILE A 1 121 ? -2.727 -9.690 -0.844 1.00 94.38 121 ILE A N 1
ATOM 933 C CA . ILE A 1 121 ? -1.710 -9.212 0.099 1.00 94.38 121 ILE A CA 1
ATOM 934 C C . ILE A 1 121 ? -2.314 -9.175 1.496 1.00 94.38 121 ILE A C 1
ATOM 936 O O . ILE A 1 121 ? -3.284 -8.452 1.731 1.00 94.38 121 ILE A O 1
ATOM 940 N N . THR A 1 122 ? -1.714 -9.901 2.434 1.00 92.88 122 THR A N 1
ATOM 941 C CA . THR A 1 122 ? -2.050 -9.821 3.858 1.00 92.88 122 THR A CA 1
ATOM 942 C C . THR A 1 122 ? -0.906 -9.187 4.640 1.00 92.88 122 THR A C 1
ATOM 944 O O . THR A 1 122 ? 0.274 -9.328 4.307 1.00 92.88 122 THR A O 1
ATOM 947 N N . ARG A 1 123 ? -1.254 -8.440 5.684 1.00 88.50 123 ARG A N 1
ATOM 948 C CA . ARG A 1 123 ? -0.321 -7.991 6.711 1.00 88.50 123 ARG A CA 1
ATOM 949 C C . ARG A 1 123 ? -0.974 -8.211 8.055 1.00 88.50 123 ARG A C 1
ATOM 951 O O . ARG A 1 123 ? -1.877 -7.462 8.398 1.00 88.50 123 ARG A O 1
ATOM 958 N N . ASP A 1 124 ? -0.448 -9.180 8.785 1.00 85.31 124 ASP A N 1
ATOM 959 C CA . ASP A 1 124 ? -0.865 -9.490 10.146 1.00 85.31 124 ASP A CA 1
ATOM 960 C C . ASP A 1 124 ? 0.240 -9.001 11.084 1.00 85.31 124 ASP A C 1
ATOM 962 O O . ASP A 1 124 ? 1.352 -9.542 11.116 1.00 85.31 124 ASP A O 1
ATOM 966 N N . ARG A 1 125 ? -0.003 -7.877 11.759 1.00 80.25 125 ARG A N 1
ATOM 967 C CA . ARG A 1 125 ? 0.988 -7.223 12.625 1.00 80.25 125 ARG A CA 1
ATOM 968 C C . ARG A 1 125 ? 0.412 -7.098 14.024 1.00 80.25 125 ARG A C 1
ATOM 970 O O . ARG A 1 125 ? -0.733 -6.697 14.183 1.00 80.25 125 ARG A O 1
ATOM 977 N N . VAL A 1 126 ? 1.266 -7.310 15.031 1.00 73.50 126 VAL A N 1
ATOM 978 C CA . VAL A 1 126 ? 0.949 -7.154 16.470 1.00 73.50 126 VAL A CA 1
ATOM 979 C C . VAL A 1 126 ? 0.275 -5.806 16.780 1.00 73.50 126 VAL A C 1
ATOM 981 O O . VAL A 1 126 ? -0.483 -5.705 17.737 1.00 73.50 126 VAL A O 1
ATOM 984 N N . GLY A 1 127 ? 0.496 -4.799 15.929 1.00 72.38 127 GLY A N 1
ATOM 985 C CA . GLY A 1 127 ? -0.177 -3.512 15.991 1.00 72.38 127 GLY A CA 1
ATOM 986 C C . GLY A 1 127 ? 0.363 -2.640 17.118 1.00 72.38 127 GLY A C 1
ATOM 987 O O . GLY A 1 127 ? 1.530 -2.754 17.496 1.00 72.38 127 GLY A O 1
ATOM 988 N N . ASN A 1 128 ? -0.463 -1.723 17.607 1.00 72.31 128 ASN A N 1
ATOM 989 C CA . ASN A 1 128 ? -0.124 -0.797 18.690 1.00 72.31 128 ASN A CA 1
ATOM 990 C C . ASN A 1 128 ? -1.189 -0.870 19.796 1.00 72.31 128 ASN A C 1
ATOM 992 O O . ASN A 1 128 ? -1.933 -1.841 19.893 1.00 72.31 128 ASN A O 1
ATOM 996 N N . GLU A 1 129 ? -1.263 0.152 20.647 1.00 66.88 129 GLU A N 1
ATOM 997 C CA . GLU A 1 129 ? -2.214 0.251 21.767 1.00 66.88 129 GLU A CA 1
ATOM 998 C C . GLU A 1 129 ? -3.687 0.095 21.337 1.00 66.88 129 GLU A C 1
ATOM 1000 O O . GLU A 1 129 ? -4.546 -0.192 22.167 1.00 66.88 129 GLU A O 1
ATOM 1005 N N . ASN A 1 130 ? -3.977 0.241 20.038 1.00 59.06 130 ASN A N 1
ATOM 1006 C CA . ASN A 1 130 ? -5.308 0.098 19.451 1.00 59.06 130 ASN A CA 1
ATOM 1007 C C . ASN A 1 130 ? -5.615 -1.322 18.929 1.00 59.06 130 ASN A C 1
ATOM 1009 O O . ASN A 1 130 ? -6.653 -1.520 18.301 1.00 59.06 130 ASN A O 1
ATOM 1013 N N . GLY A 1 131 ? -4.742 -2.302 19.192 1.00 60.84 131 GLY A N 1
ATOM 1014 C CA . GLY A 1 131 ? -4.901 -3.700 18.781 1.00 60.84 131 GLY A CA 1
ATOM 1015 C C . GLY A 1 131 ? -4.101 -4.081 17.526 1.00 60.84 131 GLY A C 1
ATOM 1016 O O . GLY A 1 131 ? -3.355 -3.249 16.999 1.00 60.84 131 GLY A O 1
ATOM 1017 N N . PRO A 1 132 ? -4.234 -5.343 17.062 1.00 65.75 132 PRO A N 1
ATOM 1018 C CA . PRO A 1 132 ? -3.563 -5.849 15.865 1.00 65.75 132 PRO A CA 1
ATOM 1019 C C . PRO A 1 132 ? -3.902 -5.015 14.626 1.00 65.75 132 PRO A C 1
ATOM 1021 O O . PRO A 1 132 ? -5.046 -4.604 14.431 1.00 65.75 132 PRO A O 1
ATOM 1024 N N . GLU A 1 133 ? -2.913 -4.779 13.766 1.00 73.12 133 GLU A N 1
ATOM 1025 C CA . GLU A 1 133 ? -3.106 -4.082 12.489 1.00 73.12 133 GLU A CA 1
ATOM 1026 C C . GLU A 1 133 ? -3.217 -5.090 11.342 1.00 73.12 133 GLU A C 1
ATOM 1028 O O . GLU A 1 133 ? -2.424 -5.063 10.396 1.00 73.12 133 GLU A O 1
ATOM 1033 N N . ASP A 1 134 ? -4.213 -5.969 11.437 1.00 84.44 134 ASP A N 1
ATOM 1034 C CA . ASP A 1 134 ? -4.470 -6.991 10.428 1.00 84.44 134 ASP A CA 1
ATOM 1035 C C . ASP A 1 134 ? -5.205 -6.370 9.242 1.00 84.44 134 ASP A C 1
ATOM 1037 O O . ASP A 1 134 ? -6.269 -5.754 9.371 1.00 84.44 134 ASP A O 1
ATOM 1041 N N . ARG A 1 135 ? -4.606 -6.473 8.057 1.00 89.88 135 ARG A N 1
ATOM 1042 C CA . ARG A 1 135 ? -5.146 -5.881 6.833 1.00 89.88 135 ARG A CA 1
ATOM 1043 C C . ARG A 1 135 ? -4.970 -6.827 5.664 1.00 89.88 135 ARG A C 1
ATOM 1045 O O . ARG A 1 135 ? -3.893 -7.380 5.448 1.00 89.88 135 ARG A O 1
ATOM 1052 N N . ILE A 1 136 ? -6.017 -6.920 4.855 1.00 94.44 136 ILE A N 1
ATOM 1053 C CA . ILE A 1 136 ? -6.044 -7.703 3.624 1.00 94.44 136 ILE A CA 1
ATOM 1054 C C . ILE A 1 136 ? -6.370 -6.803 2.431 1.00 94.44 136 ILE A C 1
ATOM 1056 O O . ILE A 1 136 ? -7.174 -5.871 2.526 1.00 94.44 136 ILE A O 1
ATOM 1060 N N . ILE A 1 137 ? -5.719 -7.075 1.306 1.00 95.75 137 ILE A N 1
ATOM 1061 C CA . ILE A 1 137 ? -6.017 -6.495 0.002 1.00 95.75 137 ILE A CA 1
ATOM 1062 C C . ILE A 1 137 ? -6.312 -7.655 -0.941 1.00 95.75 137 ILE A C 1
ATOM 1064 O O . ILE A 1 137 ? -5.411 -8.414 -1.295 1.00 95.75 137 ILE A O 1
ATOM 1068 N N . ILE A 1 138 ? -7.580 -7.794 -1.317 1.00 95.75 138 ILE A N 1
ATOM 1069 C CA . ILE A 1 138 ? -8.051 -8.817 -2.252 1.00 95.75 138 ILE A CA 1
ATOM 1070 C C . ILE A 1 138 ? -7.973 -8.231 -3.662 1.00 95.75 138 ILE A C 1
ATOM 1072 O O . ILE A 1 138 ? -8.421 -7.106 -3.861 1.00 95.75 138 ILE A O 1
ATOM 1076 N N . ASN A 1 139 ? -7.431 -8.987 -4.621 1.00 95.19 139 ASN A N 1
ATOM 1077 C CA . ASN A 1 139 ? -7.278 -8.571 -6.023 1.00 95.19 139 ASN A CA 1
ATOM 1078 C C . ASN A 1 139 ? -6.611 -7.187 -6.177 1.00 95.19 139 ASN A C 1
ATOM 1080 O O . ASN A 1 139 ? -7.221 -6.274 -6.743 1.00 95.19 139 ASN A O 1
ATOM 1084 N N . PRO A 1 140 ? -5.391 -6.974 -5.650 1.00 96.94 140 PRO A N 1
ATOM 1085 C CA . PRO A 1 140 ? -4.726 -5.689 -5.801 1.00 96.94 140 PRO A CA 1
ATOM 1086 C C . PRO A 1 140 ? -4.519 -5.323 -7.278 1.00 96.94 140 PRO A C 1
ATOM 1088 O O . PRO A 1 140 ? -4.281 -6.177 -8.128 1.00 96.94 140 PRO A O 1
ATOM 1091 N N . CYS A 1 141 ? -4.568 -4.026 -7.568 1.00 97.00 141 CYS A N 1
ATOM 1092 C CA . CYS A 1 141 ? -4.307 -3.477 -8.889 1.00 97.00 141 CYS A CA 1
ATOM 1093 C C . CYS A 1 141 ? -3.345 -2.297 -8.751 1.00 97.00 141 CYS A C 1
ATOM 1095 O O . CYS A 1 141 ? -3.741 -1.158 -8.482 1.00 97.00 141 CYS A O 1
ATOM 1097 N N . LEU A 1 142 ? -2.053 -2.586 -8.897 1.00 97.38 142 LEU A N 1
ATOM 1098 C CA . LEU A 1 142 ? -0.992 -1.593 -8.838 1.00 97.38 142 LEU A CA 1
ATOM 1099 C C . LEU A 1 142 ? -0.459 -1.292 -10.235 1.00 97.38 142 LEU A C 1
ATOM 1101 O O . LEU A 1 142 ? 0.094 -2.160 -10.906 1.00 97.38 142 LEU A O 1
ATOM 1105 N N . ASN A 1 143 ? -0.537 -0.025 -10.632 1.00 96.50 143 ASN A N 1
ATOM 1106 C CA . ASN A 1 143 ? 0.135 0.462 -11.832 1.00 96.50 143 ASN A CA 1
ATOM 1107 C C . ASN A 1 143 ? 1.472 1.100 -11.462 1.00 96.50 143 ASN A C 1
ATOM 1109 O O . ASN A 1 143 ? 1.516 2.000 -10.627 1.00 96.50 143 ASN A O 1
ATOM 1113 N N . VAL A 1 144 ? 2.559 0.679 -12.103 1.00 95.81 144 VAL A N 1
ATOM 1114 C CA . VAL A 1 144 ? 3.890 1.268 -11.905 1.00 95.81 144 VAL A CA 1
ATOM 1115 C C . VAL A 1 144 ? 4.380 1.806 -13.241 1.00 95.81 144 VAL A C 1
ATOM 1117 O O . VAL A 1 144 ? 4.531 1.047 -14.193 1.00 95.81 144 VAL A O 1
ATOM 1120 N N . CYS A 1 145 ? 4.627 3.111 -13.319 1.00 95.62 145 CYS A N 1
ATOM 1121 C CA . CYS A 1 145 ? 5.203 3.746 -14.501 1.00 95.62 145 CYS A CA 1
ATOM 1122 C C . CYS A 1 145 ? 6.220 4.791 -14.060 1.00 95.62 145 CYS A C 1
ATOM 1124 O O . CYS A 1 145 ? 5.869 5.833 -13.502 1.00 95.62 145 CYS A O 1
ATOM 1126 N N . VAL A 1 146 ? 7.496 4.493 -14.279 1.00 95.06 146 VAL A N 1
ATOM 1127 C CA . VAL A 1 146 ? 8.589 5.363 -13.859 1.00 95.06 146 VAL A CA 1
ATOM 1128 C C . VAL A 1 146 ? 9.610 5.524 -14.969 1.00 95.06 146 VAL A C 1
ATOM 1130 O O . VAL A 1 146 ? 9.925 4.566 -15.672 1.00 95.06 146 VAL A O 1
ATOM 1133 N N . MET A 1 147 ? 10.134 6.736 -15.110 1.00 95.31 147 MET A N 1
ATOM 1134 C CA . MET A 1 147 ? 11.200 7.033 -16.063 1.00 95.31 147 MET A CA 1
ATOM 1135 C C . MET A 1 147 ? 12.553 6.906 -15.367 1.00 95.31 147 MET A C 1
ATOM 1137 O O . MET A 1 147 ? 12.736 7.406 -14.257 1.00 95.31 147 MET A O 1
ATOM 1141 N N . LEU A 1 148 ? 13.502 6.217 -15.997 1.00 93.06 148 LEU A N 1
ATOM 1142 C CA . LEU A 1 148 ? 14.824 5.954 -15.434 1.00 93.06 148 LEU A CA 1
ATOM 1143 C C . LEU A 1 148 ? 15.916 6.380 -16.401 1.00 93.06 148 LEU A C 1
ATOM 1145 O O . LEU A 1 148 ? 15.781 6.238 -17.613 1.00 93.06 148 LEU A O 1
ATOM 1149 N N . GLN A 1 149 ? 17.024 6.840 -15.830 1.00 91.75 149 GLN A N 1
ATOM 1150 C CA . GLN A 1 149 ? 18.271 6.966 -16.568 1.00 91.75 149 GLN A CA 1
ATOM 1151 C C . GLN A 1 149 ? 18.887 5.569 -16.801 1.00 91.75 149 GLN A C 1
ATOM 1153 O O . GLN A 1 149 ? 18.708 4.681 -15.953 1.00 91.75 149 GLN A O 1
ATOM 1158 N N . PRO A 1 150 ? 19.608 5.363 -17.921 1.00 90.25 150 PRO A N 1
ATOM 1159 C CA . PRO A 1 150 ? 20.280 4.106 -18.265 1.00 90.25 150 PRO A CA 1
ATOM 1160 C C . PRO A 1 150 ? 21.082 3.461 -17.129 1.00 90.25 150 PRO A C 1
ATOM 1162 O O . PRO A 1 150 ? 20.929 2.269 -16.865 1.00 90.25 150 PRO A O 1
ATOM 1165 N N . ASP A 1 151 ? 21.889 4.253 -16.419 1.00 92.31 151 ASP A N 1
ATOM 1166 C CA . ASP A 1 151 ? 22.744 3.800 -15.317 1.00 92.31 151 ASP A CA 1
ATOM 1167 C C . ASP A 1 151 ? 21.927 3.131 -14.203 1.00 92.31 151 ASP A C 1
ATOM 1169 O O . ASP A 1 151 ? 22.250 2.029 -13.758 1.00 92.31 151 ASP A O 1
ATOM 1173 N N . LYS A 1 152 ? 20.808 3.754 -13.805 1.00 93.31 152 LYS A N 1
ATOM 1174 C CA . LYS A 1 152 ? 19.958 3.224 -12.737 1.00 93.31 152 LYS A CA 1
ATOM 1175 C C . LYS A 1 152 ? 19.255 1.951 -13.159 1.00 93.31 152 LYS A C 1
ATOM 1177 O O . LYS A 1 152 ? 19.094 1.039 -12.354 1.00 93.31 152 LYS A O 1
ATOM 1182 N N . TYR A 1 153 ? 18.821 1.883 -14.414 1.00 92.94 153 TYR A N 1
ATOM 1183 C CA . TYR A 1 153 ? 18.222 0.664 -14.936 1.00 92.94 153 TYR A CA 1
ATOM 1184 C C . TYR A 1 153 ? 19.216 -0.503 -14.899 1.00 92.94 153 TYR A C 1
ATOM 1186 O O . TYR A 1 153 ? 18.864 -1.582 -14.424 1.00 92.94 153 TYR A O 1
ATOM 1194 N N . LEU A 1 154 ? 20.457 -0.285 -15.345 1.00 92.19 154 LEU A N 1
ATOM 1195 C CA . LEU A 1 154 ? 21.504 -1.309 -15.329 1.00 92.19 154 LEU A CA 1
ATOM 1196 C C . LEU A 1 154 ? 21.846 -1.760 -13.903 1.00 92.19 154 LEU A C 1
ATOM 1198 O O . LEU A 1 154 ? 22.002 -2.958 -13.668 1.00 92.19 154 LEU A O 1
ATOM 1202 N N . GLU A 1 155 ? 21.895 -0.832 -12.945 1.00 92.44 155 GLU A N 1
ATOM 1203 C CA . GLU A 1 155 ? 22.062 -1.133 -11.517 1.00 92.44 155 GLU A CA 1
ATOM 1204 C C . GLU A 1 155 ? 20.961 -2.083 -11.011 1.00 92.44 155 GLU A C 1
ATOM 1206 O O . GLU A 1 155 ? 21.250 -3.164 -10.494 1.00 92.44 155 GLU A O 1
ATOM 1211 N N . VAL A 1 156 ? 19.691 -1.733 -11.243 1.00 91.88 156 VAL A N 1
ATOM 1212 C CA . VAL A 1 156 ? 18.528 -2.542 -10.838 1.00 91.88 156 VAL A CA 1
ATOM 1213 C C . VAL A 1 156 ? 18.524 -3.901 -11.552 1.00 91.88 156 VAL A C 1
ATOM 1215 O O . VAL A 1 156 ? 18.232 -4.927 -10.939 1.00 91.88 156 VAL A O 1
ATOM 1218 N N . ALA A 1 157 ? 18.893 -3.941 -12.836 1.00 90.75 157 ALA A N 1
ATOM 1219 C CA . ALA A 1 157 ? 18.931 -5.163 -13.641 1.00 90.75 157 ALA A CA 1
ATOM 1220 C C . ALA A 1 157 ? 20.028 -6.150 -13.230 1.00 90.75 157 ALA A C 1
ATOM 1222 O O . ALA A 1 157 ? 19.885 -7.362 -13.451 1.00 90.75 157 ALA A O 1
ATOM 1223 N N . ARG A 1 158 ? 21.106 -5.643 -12.624 1.00 90.88 158 ARG A N 1
ATOM 1224 C CA . ARG A 1 158 ? 22.207 -6.433 -12.061 1.00 90.88 158 ARG A CA 1
ATOM 1225 C C . ARG A 1 158 ? 21.960 -6.824 -10.597 1.00 90.88 158 ARG A C 1
ATOM 1227 O O . ARG A 1 158 ? 22.643 -7.719 -10.107 1.00 90.88 158 ARG A O 1
ATOM 1234 N N . HIS A 1 159 ? 20.969 -6.239 -9.916 1.00 90.62 159 HIS A N 1
ATOM 1235 C CA . HIS A 1 159 ? 20.687 -6.510 -8.504 1.00 90.62 159 HIS A CA 1
ATOM 1236 C C . HIS A 1 159 ? 20.230 -7.972 -8.268 1.00 90.62 159 HIS A C 1
ATOM 1238 O O . HIS A 1 159 ? 19.132 -8.344 -8.699 1.00 90.62 159 HIS A O 1
ATOM 1244 N N . PRO A 1 160 ? 20.997 -8.814 -7.538 1.00 89.25 160 PRO A N 1
ATOM 1245 C CA . PRO A 1 160 ? 20.729 -10.255 -7.440 1.00 89.25 160 PRO A CA 1
ATOM 1246 C C . PRO A 1 160 ? 19.341 -10.602 -6.889 1.00 89.25 160 PRO A C 1
ATOM 1248 O O . PRO A 1 160 ? 18.641 -11.431 -7.467 1.00 89.25 160 PRO A O 1
ATOM 1251 N N . ALA A 1 161 ? 18.912 -9.930 -5.815 1.00 89.50 161 ALA A N 1
ATOM 1252 C CA . ALA A 1 161 ? 17.612 -10.192 -5.193 1.00 89.50 161 ALA A CA 1
ATOM 1253 C C . ALA A 1 161 ? 16.427 -9.850 -6.117 1.00 89.50 161 ALA A C 1
ATOM 1255 O O . ALA A 1 161 ? 15.521 -10.665 -6.264 1.00 89.50 161 ALA A O 1
ATOM 1256 N N . LEU A 1 162 ? 16.467 -8.707 -6.816 1.00 90.44 162 LEU A N 1
ATOM 1257 C CA . LEU A 1 162 ? 15.411 -8.301 -7.752 1.00 90.44 162 LEU A CA 1
ATOM 1258 C C . LEU A 1 162 ? 15.356 -9.184 -9.004 1.00 90.44 162 LEU A C 1
ATOM 1260 O O . LEU A 1 162 ? 14.286 -9.389 -9.585 1.00 90.44 162 LEU A O 1
ATOM 1264 N N . ARG A 1 163 ? 16.503 -9.732 -9.424 1.00 89.00 163 ARG A N 1
ATOM 1265 C CA . ARG A 1 163 ? 16.541 -10.767 -10.463 1.00 89.00 163 ARG A CA 1
ATOM 1266 C C . ARG A 1 163 ? 15.877 -12.052 -9.981 1.00 89.00 163 ARG A C 1
ATOM 1268 O O . ARG A 1 163 ? 15.055 -12.603 -10.705 1.00 89.00 163 ARG A O 1
ATOM 1275 N N . ALA A 1 164 ? 16.217 -12.507 -8.775 1.00 90.31 164 ALA A N 1
ATOM 1276 C CA . ALA A 1 164 ? 15.679 -13.736 -8.197 1.00 90.31 164 ALA A CA 1
ATOM 1277 C C . ALA A 1 164 ? 14.167 -13.650 -7.931 1.00 90.31 164 ALA A C 1
ATOM 1279 O O . ALA A 1 164 ? 13.448 -14.617 -8.167 1.00 90.31 164 ALA A O 1
ATOM 1280 N N . SER A 1 165 ? 13.668 -12.491 -7.498 1.00 90.81 165 SER 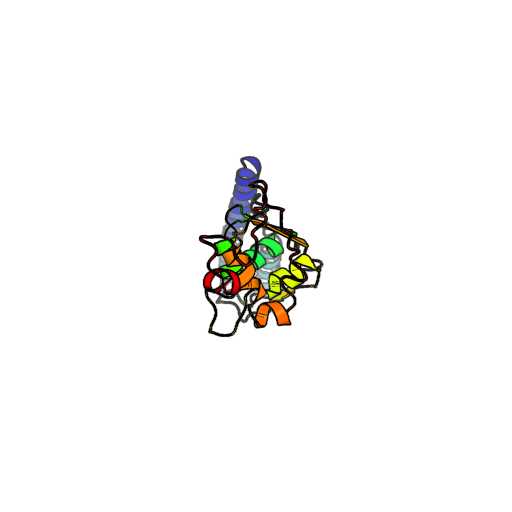A N 1
ATOM 1281 C CA . SER A 1 165 ? 12.236 -12.261 -7.281 1.00 90.81 165 SER A CA 1
ATOM 1282 C C . SER A 1 165 ? 11.447 -12.072 -8.585 1.00 90.81 165 SER A C 1
ATOM 1284 O O . SER A 1 165 ? 10.230 -12.280 -8.637 1.00 90.81 165 SER A O 1
ATOM 1286 N N . GLY A 1 166 ? 12.132 -11.703 -9.672 1.00 90.44 166 GLY A N 1
ATOM 1287 C CA . GLY A 1 166 ? 11.523 -11.390 -10.960 1.00 90.44 166 GLY A CA 1
ATOM 1288 C C . GLY A 1 166 ? 10.834 -10.024 -10.969 1.00 90.44 166 GLY A C 1
ATOM 1289 O O . GLY A 1 166 ? 9.780 -9.876 -11.596 1.00 90.44 166 GLY A O 1
ATOM 1290 N N . ALA A 1 167 ? 11.400 -9.031 -10.278 1.00 91.25 167 ALA A N 1
ATOM 1291 C CA . ALA A 1 167 ? 10.830 -7.688 -10.202 1.00 91.25 167 ALA A CA 1
ATOM 1292 C C . ALA A 1 167 ? 10.767 -6.993 -11.559 1.00 91.25 167 ALA A C 1
ATOM 1294 O O . ALA A 1 167 ? 9.683 -6.623 -12.002 1.00 91.25 167 ALA A O 1
ATOM 1295 N N . LEU A 1 168 ? 11.890 -6.925 -12.276 1.00 88.81 168 LEU A N 1
ATOM 1296 C CA . LEU A 1 168 ? 11.925 -6.383 -13.640 1.00 88.81 168 LEU A CA 1
ATOM 1297 C C . LEU A 1 168 ? 11.176 -7.253 -14.653 1.00 88.81 168 LEU A C 1
ATOM 1299 O O . LEU A 1 168 ? 10.753 -6.770 -15.699 1.00 88.81 168 LEU A O 1
ATOM 1303 N N . ALA A 1 169 ? 10.979 -8.537 -14.345 1.00 88.88 169 ALA A N 1
ATOM 1304 C CA . ALA A 1 169 ? 10.135 -9.376 -15.177 1.00 88.88 169 ALA A CA 1
ATOM 1305 C C . ALA A 1 169 ? 8.674 -8.928 -15.084 1.00 88.88 169 ALA A C 1
ATOM 1307 O O . ALA A 1 169 ? 7.991 -9.003 -16.091 1.00 88.88 169 ALA A O 1
ATOM 1308 N N . ARG A 1 170 ? 8.190 -8.441 -13.931 1.00 90.44 170 ARG A N 1
ATOM 1309 C CA . ARG A 1 170 ? 6.795 -7.999 -13.717 1.00 90.44 170 ARG A CA 1
ATOM 1310 C C . ARG A 1 170 ? 6.596 -6.510 -13.986 1.00 90.44 170 ARG A C 1
ATOM 1312 O O . ARG A 1 170 ? 5.665 -6.150 -14.699 1.00 90.44 170 ARG A O 1
ATOM 1319 N N . ILE A 1 171 ? 7.501 -5.667 -13.501 1.00 91.38 171 ILE A N 1
ATOM 1320 C CA . ILE A 1 171 ? 7.566 -4.239 -13.822 1.00 91.38 171 ILE A CA 1
ATOM 1321 C C . ILE A 1 171 ? 8.291 -4.111 -15.161 1.00 91.38 171 ILE A C 1
ATOM 1323 O O . ILE A 1 171 ? 9.513 -3.977 -15.215 1.00 91.38 171 ILE A O 1
ATOM 1327 N N . ARG A 1 172 ? 7.528 -4.244 -16.249 1.00 88.44 172 ARG A N 1
ATOM 1328 C CA . ARG A 1 172 ? 8.072 -4.303 -17.609 1.00 88.44 172 ARG A CA 1
ATOM 1329 C C . ARG A 1 172 ? 8.869 -3.041 -17.933 1.00 88.44 172 ARG A C 1
ATOM 1331 O O . ARG A 1 172 ? 8.349 -1.931 -17.843 1.00 88.44 172 ARG A O 1
ATOM 1338 N N . SER A 1 173 ? 10.113 -3.233 -18.357 1.00 89.94 173 SER A N 1
ATOM 1339 C CA . SER A 1 173 ? 10.955 -2.163 -18.872 1.00 89.94 173 SER A CA 1
ATOM 1340 C C . SER A 1 173 ? 10.761 -1.990 -20.374 1.00 89.94 173 SER A C 1
ATOM 1342 O O . SER A 1 173 ? 10.586 -2.952 -21.123 1.00 89.94 173 SER A O 1
ATOM 1344 N N . VAL A 1 174 ? 10.807 -0.736 -20.814 1.00 91.19 174 VAL A N 1
ATOM 1345 C CA . VAL A 1 174 ? 10.848 -0.367 -22.228 1.00 91.19 174 VAL A CA 1
ATOM 1346 C C . VAL A 1 174 ? 12.100 0.469 -22.426 1.00 91.19 174 VAL A C 1
ATOM 1348 O O . VAL A 1 174 ? 12.255 1.512 -21.794 1.00 91.19 174 VAL A O 1
ATOM 1351 N N . TRP A 1 175 ? 13.001 -0.003 -23.284 1.00 89.00 175 TRP A N 1
ATOM 1352 C CA . TRP A 1 175 ? 14.189 0.745 -23.672 1.00 89.00 175 TRP A CA 1
ATOM 1353 C C . TRP A 1 175 ? 13.904 1.484 -24.972 1.00 89.00 175 TRP A C 1
ATOM 1355 O O . TRP A 1 175 ? 13.675 0.860 -26.009 1.00 89.00 175 TRP A O 1
ATOM 1365 N N . LEU A 1 176 ? 13.873 2.812 -24.911 1.00 84.94 176 LEU A N 1
ATOM 1366 C CA . LEU A 1 176 ? 13.648 3.628 -26.096 1.00 84.94 176 LEU A CA 1
ATOM 1367 C C . LEU A 1 176 ? 14.962 3.771 -26.879 1.00 84.94 176 LEU A C 1
ATOM 1369 O O . LEU A 1 176 ? 16.011 3.984 -26.264 1.00 84.94 176 LEU A O 1
ATOM 1373 N N . PRO A 1 177 ? 14.940 3.656 -28.219 1.00 82.44 177 PRO A N 1
ATOM 1374 C CA . PRO A 1 177 ? 16.130 3.889 -29.022 1.00 82.44 177 PRO A CA 1
ATOM 1375 C C . PRO A 1 177 ? 16.594 5.341 -28.871 1.00 82.44 177 PRO A C 1
ATOM 1377 O O . PRO A 1 177 ? 15.783 6.264 -28.767 1.00 82.44 177 PRO A O 1
ATOM 1380 N N . SER A 1 178 ? 17.911 5.545 -28.883 1.00 81.94 178 SER A N 1
ATOM 1381 C CA . SER A 1 178 ? 18.483 6.891 -28.908 1.00 81.94 178 SER A CA 1
ATOM 1382 C C . SER A 1 178 ? 18.116 7.600 -30.212 1.00 81.94 178 SER A C 1
ATOM 1384 O O . SER A 1 178 ? 18.270 7.038 -31.296 1.00 81.94 178 SER A O 1
ATOM 1386 N N . LEU A 1 179 ? 17.671 8.854 -30.109 1.00 85.31 179 LEU A N 1
ATOM 1387 C CA . LEU A 1 179 ? 17.421 9.726 -31.264 1.00 85.31 179 LEU A CA 1
ATOM 1388 C C . LEU A 1 179 ? 18.659 10.535 -31.679 1.00 85.31 179 LEU A C 1
ATOM 1390 O O . LEU A 1 179 ? 18.618 11.232 -32.687 1.00 85.31 179 LEU A O 1
ATOM 1394 N N . VAL A 1 180 ? 19.756 10.447 -30.919 1.00 82.25 180 VAL A N 1
ATOM 1395 C CA . VAL A 1 180 ? 21.011 11.181 -31.182 1.00 82.25 180 VAL A CA 1
ATOM 1396 C C . VAL A 1 180 ? 21.753 10.622 -32.413 1.00 82.25 180 VAL A C 1
ATOM 1398 O O . VAL A 1 180 ? 22.698 11.232 -32.903 1.00 82.25 180 VAL A O 1
ATOM 1401 N N . GLY A 1 181 ? 21.282 9.498 -32.966 1.00 77.38 181 GLY A N 1
ATOM 1402 C CA . GLY A 1 181 ? 21.948 8.754 -34.030 1.00 77.38 181 GLY A CA 1
ATOM 1403 C C . GLY A 1 181 ? 22.961 7.757 -33.467 1.00 77.38 181 GLY A C 1
ATOM 1404 O O . GLY A 1 181 ? 23.311 7.800 -32.289 1.00 77.38 181 GLY A O 1
ATOM 1405 N N . ALA A 1 182 ? 23.401 6.826 -34.308 1.00 75.38 182 ALA A N 1
ATOM 1406 C CA . ALA A 1 182 ? 24.502 5.923 -33.997 1.00 75.38 182 ALA A CA 1
ATOM 1407 C C . ALA A 1 182 ? 25.731 6.356 -34.799 1.00 75.38 182 ALA A C 1
ATOM 1409 O O . ALA A 1 182 ? 25.608 6.691 -35.980 1.00 75.38 182 ALA A O 1
ATOM 1410 N N . ARG A 1 183 ? 26.907 6.338 -34.169 1.00 75.25 183 ARG A N 1
ATOM 1411 C CA . ARG A 1 183 ? 28.176 6.386 -34.893 1.00 75.25 183 ARG A CA 1
ATOM 1412 C C . ARG A 1 183 ? 28.566 4.951 -35.226 1.00 75.25 183 ARG A C 1
ATOM 1414 O O . ARG A 1 183 ? 28.513 4.086 -34.358 1.00 75.25 183 ARG A O 1
ATOM 1421 N N . LEU A 1 184 ? 28.908 4.703 -36.483 1.00 77.25 184 LEU A N 1
ATOM 1422 C CA . LEU A 1 184 ? 29.588 3.475 -36.872 1.00 77.25 184 LEU A CA 1
ATOM 1423 C C . LEU A 1 184 ? 31.080 3.745 -36.702 1.00 77.25 184 LEU A C 1
ATOM 1425 O O . LEU A 1 184 ? 31.605 4.631 -37.371 1.00 77.25 184 LEU A O 1
ATOM 1429 N N . GLU A 1 185 ? 31.703 3.044 -35.764 1.00 79.00 185 GLU A N 1
ATOM 1430 C CA . GLU A 1 185 ? 33.131 3.151 -35.472 1.00 79.00 185 GLU A CA 1
ATOM 1431 C C . GLU A 1 185 ? 33.848 1.924 -36.043 1.00 79.00 185 GLU A C 1
ATOM 1433 O O . GLU A 1 185 ? 33.339 0.802 -35.948 1.00 79.00 185 GLU A O 1
ATOM 1438 N N . GLU A 1 186 ? 35.012 2.126 -36.662 1.00 81.00 186 GLU A N 1
ATOM 1439 C CA . GLU A 1 186 ? 35.867 1.022 -37.116 1.00 81.00 186 GLU A CA 1
ATOM 1440 C C . GLU A 1 186 ? 36.858 0.630 -36.007 1.00 81.00 186 GLU A C 1
ATOM 1442 O O . GLU A 1 186 ? 37.323 1.513 -35.285 1.00 81.00 186 GLU A O 1
ATOM 1447 N N . PRO A 1 187 ? 37.220 -0.660 -35.851 1.00 75.19 187 PRO A N 1
ATOM 1448 C CA . PRO A 1 187 ? 38.116 -1.108 -34.779 1.00 75.19 187 PRO A CA 1
ATOM 1449 C C . PRO A 1 187 ? 39.449 -0.347 -34.690 1.00 75.19 187 PRO A C 1
ATOM 1451 O O . PRO A 1 187 ? 39.996 -0.213 -33.597 1.00 75.19 187 PRO A O 1
ATOM 1454 N N . GLU A 1 188 ? 39.968 0.165 -35.812 1.00 80.69 188 GLU A N 1
ATOM 1455 C CA . GLU A 1 188 ? 41.203 0.957 -35.867 1.00 80.69 188 GLU A CA 1
ATOM 1456 C C . GLU A 1 188 ? 40.985 2.485 -35.954 1.00 80.69 188 GLU A C 1
ATOM 1458 O O . GLU A 1 188 ? 41.925 3.227 -36.259 1.00 80.69 188 GLU A O 1
ATOM 1463 N N . GLU A 1 189 ? 39.773 2.991 -35.706 1.00 83.06 189 GLU A N 1
ATOM 1464 C CA . GLU A 1 189 ? 39.465 4.411 -35.890 1.00 83.06 189 GLU A CA 1
ATOM 1465 C C . GLU A 1 189 ? 40.245 5.315 -34.902 1.00 83.06 189 GLU A C 1
ATOM 1467 O O . GLU A 1 189 ? 40.233 5.089 -33.685 1.00 83.06 189 GLU A O 1
ATOM 1472 N N . PRO A 1 190 ? 40.921 6.383 -35.378 1.00 79.12 190 PRO A N 1
ATOM 1473 C CA . PRO A 1 190 ? 41.676 7.283 -34.510 1.00 79.12 190 PRO A CA 1
ATOM 1474 C C . PRO A 1 190 ? 40.794 7.954 -33.446 1.00 79.12 190 PRO A C 1
ATOM 1476 O O . PRO A 1 190 ? 39.897 8.732 -33.764 1.00 79.12 190 PRO A O 1
ATOM 1479 N N . GLY A 1 191 ? 41.101 7.704 -32.170 1.00 76.44 191 GLY A N 1
ATOM 1480 C CA . GLY A 1 191 ? 40.354 8.238 -31.023 1.00 76.44 191 GLY A CA 1
ATOM 1481 C C . GLY A 1 191 ? 39.386 7.241 -30.382 1.00 76.44 191 GLY A C 1
ATOM 1482 O O . GLY A 1 191 ? 38.869 7.531 -29.302 1.00 76.44 191 GLY A O 1
ATOM 1483 N N . LEU A 1 192 ? 39.197 6.061 -30.984 1.00 72.75 192 LEU A N 1
ATOM 1484 C CA . LEU A 1 192 ? 38.451 4.965 -30.381 1.00 72.75 192 LEU A CA 1
ATOM 1485 C C . LEU A 1 192 ? 39.261 4.346 -29.233 1.00 72.75 192 LEU A C 1
ATOM 1487 O O . LEU A 1 192 ? 40.367 3.842 -29.434 1.00 72.75 192 LEU A O 1
ATOM 1491 N N . ASN A 1 193 ? 38.728 4.388 -28.012 1.00 71.50 193 ASN A N 1
ATOM 1492 C CA . ASN A 1 193 ? 39.366 3.766 -26.855 1.00 71.50 193 ASN A CA 1
ATOM 1493 C C . ASN A 1 193 ? 38.645 2.463 -26.496 1.00 71.50 193 ASN A C 1
ATOM 1495 O O . ASN A 1 193 ? 37.619 2.481 -25.815 1.00 71.50 193 ASN A O 1
ATOM 1499 N N . GLY A 1 194 ? 39.216 1.334 -26.923 1.00 66.00 194 GLY A N 1
ATOM 1500 C CA . GLY A 1 194 ? 38.669 -0.002 -26.662 1.00 66.00 194 GLY A CA 1
ATOM 1501 C C . GLY A 1 194 ? 38.450 -0.318 -25.178 1.00 66.00 194 GLY A C 1
ATOM 1502 O O . GLY A 1 194 ? 37.520 -1.043 -24.851 1.00 66.00 194 GLY A O 1
ATOM 1503 N N . PHE A 1 195 ? 39.227 0.284 -24.270 1.00 63.66 195 PHE A N 1
ATOM 1504 C CA . PHE A 1 195 ? 39.075 0.069 -22.827 1.00 63.66 195 PHE A CA 1
ATOM 1505 C C . PHE A 1 195 ? 37.826 0.742 -22.239 1.00 63.66 195 PHE A C 1
ATOM 1507 O O . PHE A 1 195 ? 37.323 0.293 -21.217 1.00 63.66 195 PHE A O 1
ATOM 1514 N N . ILE A 1 196 ? 37.315 1.808 -22.870 1.00 63.84 196 ILE A N 1
ATOM 1515 C CA . ILE A 1 196 ? 36.088 2.499 -22.426 1.00 63.84 196 ILE A CA 1
ATOM 1516 C C . ILE A 1 196 ? 34.838 1.751 -22.915 1.00 63.84 196 ILE A C 1
ATOM 1518 O O . ILE A 1 196 ? 33.795 1.799 -22.269 1.00 63.84 196 ILE A O 1
ATOM 1522 N N . LEU A 1 197 ? 34.940 1.034 -24.038 1.00 58.56 197 LEU A N 1
ATOM 1523 C CA . LEU A 1 197 ? 33.829 0.279 -24.621 1.00 58.56 197 LEU A CA 1
ATOM 1524 C C . LEU A 1 197 ? 33.457 -0.975 -23.811 1.00 58.56 197 LEU A C 1
ATOM 1526 O O . LEU A 1 197 ? 32.308 -1.394 -23.870 1.00 58.56 197 LEU A O 1
ATOM 1530 N N . GLU A 1 198 ? 34.383 -1.552 -23.036 1.00 52.97 198 GLU A N 1
ATOM 1531 C CA . GLU A 1 198 ? 34.114 -2.732 -22.192 1.00 52.97 198 GLU A CA 1
ATOM 1532 C C . GLU A 1 198 ? 33.325 -2.417 -20.904 1.00 52.97 198 GLU A C 1
ATOM 1534 O O . GLU A 1 198 ? 32.783 -3.331 -20.280 1.00 52.97 198 GLU A O 1
ATOM 1539 N N . GLU A 1 199 ? 33.246 -1.148 -20.484 1.00 47.19 199 GLU A N 1
ATOM 1540 C CA . GLU A 1 199 ? 32.544 -0.745 -19.252 1.00 47.19 199 GLU A CA 1
ATOM 1541 C C . GLU A 1 199 ? 31.028 -0.513 -19.430 1.00 47.19 199 GLU A C 1
ATOM 1543 O O . GLU A 1 199 ? 30.306 -0.417 -18.429 1.00 47.19 199 GLU A O 1
ATOM 1548 N N . TYR A 1 200 ? 30.534 -0.457 -20.673 1.00 46.53 200 TYR A N 1
ATOM 1549 C CA . TYR A 1 200 ? 29.111 -0.296 -21.014 1.00 46.53 200 TYR A CA 1
ATOM 1550 C C . TYR A 1 200 ? 28.413 -1.644 -21.242 1.00 46.53 200 TYR A C 1
ATOM 1552 O O . TYR A 1 200 ? 27.301 -1.827 -20.681 1.00 46.53 200 TYR A O 1
#

Sequence (200 aa):
MESYKVELGRAKVANQVTEALLTGLKKQAANLKVSDKEREAIIDRMTEQEIGRVSFPPSPRMFASDITEERLFQRMHERGGEYAVLSGEGRPVMDNIMGRYSGKDRTGDGIYLAGVTGDTITRDRVGNENGPEDRIIINPCLNVCVMLQPDKYLEVARHPALRASGALARIRSVWLPSLVGARLEEPEEPGLNGFILEEY

Secondary structure (DSSP, 8-state):
-HHHHHHHHHHHHHHHHHHHHHHHHHHHHT-TTS-HHHHHHHHHHHHHHHHTPPPPPPPS--EESS--HHHHHHHHHTTTTEEEEEESS-HHHHHHHTTTTS-TT--S-HHHHHHHHT--EEE----BTTB---EEESS-EEEEEE---HHHHHHHHH-HHHHHHTHHHHS----PPPSS------TT-TT--HHHHTT-

Radius of gyration: 26.61 Å; chains: 1; bounding box: 72×34×78 Å